Protein AF-A0A923YWR7-F1 (afdb_monomer_lite)

pLDDT: mean 89.95, std 7.5, range [57.53, 98.44]

Foldseek 3Di:
DKWKFFPCLVPDPVNVVVCVVVVWDWDFPDDDPGMTITDTDDDDDVVNCVVRVIGPDPLDDDDDDDPVVLVVLVPDPSNPDDDDDDDWFDLQFPLSDSVQRADLRRHDDDDFDAAFDKDFDWPVCCSQCVCVLCPVVDVWDWDDDPTFIDTNNHTDGMDGHHFGWDFDADPVSVPDPGCRRVNIDTPVNDPDDQFWDQFDWDCPVVDPVRTDGPQQRHGWTPDDPDRIGHCVVVVVVVVVVVVVVVVVVVVVVVVD

Radius of gyration: 28.35 Å; chains: 1; bounding box: 66×39×90 Å

Secondary structure (DSSP, 8-state):
-EEEEEHHHHT-HHHHHHHHHTT--EEEEEEETTEEEEEE-S---HHHHHHTT-EE-TT-------HHHHHHHTT-TT-S------PPP-TTSTT--GGG---SSS----PPP-TT-EEE--TTTHHHHHHIIIIIS-S--EEEETTEEEETTEE-SEEE-SS-EE----SSGGG---HHHH-PEEGGG------EE---EESTTS-GGG-EE-TTTTTEESS-SSS--B-HHHHHHHHHHHHHHHHHHHHHHTT-

Structure (mmCIF, N/CA/C/O backbone):
data_AF-A0A923YWR7-F1
#
_entry.id   AF-A0A923YWR7-F1
#
loop_
_atom_site.group_PDB
_atom_site.id
_atom_site.type_symbol
_atom_site.label_atom_id
_atom_site.label_alt_id
_atom_site.label_comp_id
_atom_site.label_asym_id
_atom_site.label_entity_id
_atom_site.label_seq_id
_atom_site.pdbx_PDB_ins_code
_atom_site.Cartn_x
_atom_site.Cartn_y
_atom_site.Cartn_z
_atom_site.occupancy
_atom_site.B_iso_or_equiv
_atom_site.auth_seq_id
_atom_site.auth_comp_id
_atom_site.auth_asym_id
_atom_site.auth_atom_id
_atom_site.pdbx_PDB_model_num
ATOM 1 N N . MET A 1 1 ? 22.139 4.292 1.181 1.00 65.94 1 MET A N 1
ATOM 2 C CA . MET A 1 1 ? 23.435 4.009 0.521 1.00 65.94 1 MET A CA 1
ATOM 3 C C . MET A 1 1 ? 24.417 3.537 1.581 1.00 65.94 1 MET A C 1
ATOM 5 O O . MET A 1 1 ? 24.270 3.951 2.728 1.00 65.94 1 MET A O 1
ATOM 9 N N . LEU A 1 2 ? 25.340 2.643 1.221 1.00 78.38 2 LEU A N 1
ATOM 10 C CA . LEU A 1 2 ? 26.345 2.102 2.137 1.00 78.38 2 LEU A CA 1
ATOM 11 C C . LEU A 1 2 ? 27.680 2.810 1.921 1.00 78.38 2 LEU A C 1
ATOM 13 O O . LEU A 1 2 ? 28.108 3.009 0.784 1.00 78.38 2 LEU A O 1
ATOM 17 N N . PHE A 1 3 ? 28.328 3.170 3.021 1.00 85.44 3 PHE A N 1
ATOM 18 C CA . PHE A 1 3 ? 29.592 3.893 3.013 1.00 85.44 3 PHE A CA 1
ATOM 19 C C . PHE A 1 3 ? 30.593 3.213 3.928 1.00 85.44 3 PHE A C 1
ATOM 21 O O . PHE A 1 3 ? 30.211 2.547 4.883 1.00 85.44 3 PHE A O 1
ATOM 28 N N . THR A 1 4 ? 31.874 3.384 3.652 1.00 87.62 4 THR A N 1
ATOM 29 C CA . THR A 1 4 ? 32.967 2.959 4.519 1.00 87.62 4 THR A CA 1
ATOM 30 C C . THR A 1 4 ? 33.608 4.167 5.182 1.00 87.62 4 THR A C 1
ATOM 32 O O . THR A 1 4 ? 33.842 5.175 4.515 1.00 87.62 4 THR A O 1
ATOM 35 N N . MET A 1 5 ? 33.949 4.033 6.461 1.00 89.81 5 MET A N 1
ATOM 36 C CA . MET A 1 5 ? 34.801 4.965 7.205 1.00 89.81 5 MET A CA 1
ATOM 37 C C . MET A 1 5 ? 35.832 4.205 8.035 1.00 89.81 5 MET A C 1
ATOM 39 O O . MET A 1 5 ? 35.691 3.002 8.256 1.00 89.81 5 MET A O 1
ATOM 43 N N . GLU A 1 6 ? 36.867 4.892 8.507 1.00 91.38 6 GLU A N 1
ATOM 44 C CA . GLU A 1 6 ? 37.851 4.281 9.401 1.00 91.38 6 GLU A CA 1
ATOM 45 C C . GLU A 1 6 ? 37.221 3.887 10.745 1.00 91.38 6 GLU A C 1
ATOM 47 O O . GLU A 1 6 ? 36.492 4.671 11.357 1.00 91.38 6 GLU A O 1
ATOM 52 N N . SER A 1 7 ? 37.545 2.692 11.245 1.00 90.31 7 SER A N 1
ATOM 53 C CA . SER A 1 7 ? 37.042 2.188 12.529 1.00 90.31 7 SER A CA 1
ATOM 54 C C . SER A 1 7 ? 37.396 3.113 13.689 1.00 90.31 7 SER A C 1
ATOM 56 O O . SER A 1 7 ? 36.545 3.405 14.519 1.00 90.31 7 SER A O 1
ATOM 58 N N . LYS A 1 8 ? 38.607 3.683 13.685 1.00 91.75 8 LYS A N 1
ATOM 59 C CA . LYS A 1 8 ? 39.043 4.670 14.685 1.00 91.75 8 LYS A CA 1
ATOM 60 C C . LYS A 1 8 ? 38.178 5.931 14.709 1.00 91.75 8 LYS A C 1
ATOM 62 O O . LYS A 1 8 ? 38.011 6.511 15.774 1.00 91.75 8 LYS A O 1
ATOM 67 N N . MET A 1 9 ? 37.655 6.360 13.558 1.00 89.44 9 MET A N 1
ATOM 68 C CA . MET A 1 9 ? 36.748 7.508 13.470 1.00 89.44 9 MET A CA 1
ATOM 69 C C . MET A 1 9 ? 35.348 7.142 13.952 1.00 89.44 9 MET A C 1
ATOM 71 O O . MET A 1 9 ? 34.726 7.932 14.655 1.00 89.44 9 MET A O 1
ATOM 75 N N . TYR A 1 10 ? 34.866 5.944 13.610 1.00 89.88 10 TYR A N 1
ATOM 76 C CA . TYR A 1 10 ? 33.566 5.460 14.071 1.00 89.88 10 TYR A CA 1
ATOM 77 C C . TYR A 1 10 ? 33.545 5.255 15.593 1.00 89.88 10 TYR A C 1
ATOM 79 O O . TYR A 1 10 ? 32.615 5.694 16.257 1.00 89.88 10 TYR A O 1
ATOM 87 N N . ASP A 1 11 ? 34.596 4.675 16.170 1.00 90.94 11 ASP A N 1
ATOM 88 C CA . ASP A 1 11 ? 34.679 4.398 17.610 1.00 90.94 11 ASP A CA 1
ATOM 89 C C . ASP A 1 11 ? 35.051 5.654 18.442 1.00 90.94 11 ASP A C 1
ATOM 91 O O . ASP A 1 11 ? 35.118 5.605 19.671 1.00 90.94 11 ASP A O 1
ATOM 95 N N . ASN A 1 12 ? 35.298 6.801 17.795 1.00 92.88 12 ASN A N 1
ATOM 96 C CA . ASN A 1 12 ? 35.688 8.038 18.466 1.00 92.88 12 ASN A CA 1
ATOM 97 C C . ASN A 1 12 ? 34.496 8.691 19.187 1.00 92.88 12 ASN A C 1
ATOM 99 O O . ASN A 1 12 ? 33.498 9.069 18.572 1.00 92.88 12 ASN A O 1
ATOM 103 N N . THR A 1 13 ? 34.626 8.909 20.496 1.00 92.38 13 THR A N 1
ATOM 104 C CA . THR A 1 13 ? 33.564 9.479 21.343 1.00 92.38 13 THR A CA 1
ATOM 105 C C . THR A 1 13 ? 33.166 10.905 20.962 1.00 92.38 13 THR A C 1
ATOM 107 O O . THR A 1 13 ? 31.992 11.258 21.068 1.00 92.38 13 THR A O 1
ATOM 110 N N . VAL A 1 14 ? 34.107 11.723 20.481 1.00 91.94 14 VAL A N 1
ATOM 111 C CA . VAL A 1 14 ? 33.834 13.088 20.003 1.00 91.94 14 VAL A CA 1
ATOM 112 C C . VAL A 1 14 ? 33.009 13.042 18.721 1.00 91.94 14 VAL A C 1
ATOM 114 O O . VAL A 1 14 ? 32.037 13.783 18.592 1.00 91.94 14 VAL A O 1
ATOM 117 N N . VAL A 1 15 ? 33.349 12.132 17.803 1.00 89.44 15 VAL A N 1
ATOM 118 C CA . VAL A 1 15 ? 32.592 11.923 16.560 1.00 89.44 15 VAL A CA 1
ATOM 119 C C . VAL A 1 15 ? 31.184 11.418 16.872 1.00 89.44 15 VAL A C 1
ATOM 121 O O . VAL A 1 15 ? 30.217 11.989 16.380 1.00 89.44 15 VAL A O 1
ATOM 124 N N . GLN A 1 16 ? 31.041 10.418 17.745 1.00 89.81 16 GLN A N 1
ATOM 125 C CA . GLN A 1 16 ? 29.731 9.887 18.147 1.00 89.81 16 GLN A CA 1
ATOM 126 C C . GLN A 1 16 ? 28.841 10.949 18.807 1.00 89.81 16 GLN A C 1
ATOM 128 O O . GLN A 1 16 ? 27.648 11.050 18.503 1.00 89.81 16 GLN A O 1
ATOM 133 N N . LYS A 1 17 ? 29.425 11.803 19.656 1.00 89.19 17 LYS A N 1
ATOM 134 C CA . LYS A 1 17 ? 28.711 12.941 20.242 1.00 89.19 17 LYS A CA 1
ATOM 135 C C . LYS A 1 17 ? 28.262 13.935 19.169 1.00 89.19 17 LYS A C 1
ATOM 137 O O . LYS A 1 17 ? 27.094 14.298 19.135 1.00 89.19 17 LYS A O 1
ATOM 142 N N . PHE A 1 18 ? 29.153 14.309 18.254 1.00 87.31 18 PHE A N 1
ATOM 143 C CA . PHE A 1 18 ? 28.833 15.218 17.155 1.00 87.31 18 PHE A CA 1
ATOM 144 C C . PHE A 1 18 ? 27.713 14.680 16.248 1.00 87.31 18 PHE A C 1
ATOM 146 O O . PHE A 1 18 ? 26.813 15.432 15.874 1.00 87.31 18 PHE A O 1
ATOM 153 N N . LEU A 1 19 ? 27.724 13.384 15.926 1.00 86.62 19 LEU A N 1
ATOM 154 C CA . LEU A 1 19 ? 26.649 12.737 15.167 1.00 86.62 19 LEU A CA 1
ATOM 155 C C . LEU A 1 19 ? 25.309 12.832 15.905 1.00 86.62 19 LEU A C 1
ATOM 157 O O . LEU A 1 19 ? 24.300 13.206 15.306 1.00 86.62 19 LEU A O 1
ATOM 161 N N . THR A 1 20 ? 25.321 12.569 17.213 1.00 85.94 20 THR A N 1
ATOM 162 C CA . THR A 1 20 ? 24.135 12.665 18.075 1.00 85.94 20 THR A CA 1
ATOM 163 C C . THR A 1 20 ? 23.586 14.094 18.116 1.00 85.94 20 THR A C 1
ATOM 165 O O . THR A 1 20 ? 22.395 14.297 17.877 1.00 85.94 20 THR A O 1
ATOM 168 N N . ASP A 1 21 ? 24.452 15.089 18.331 1.00 86.62 21 ASP A N 1
ATOM 169 C CA . ASP A 1 21 ? 24.084 16.511 18.402 1.00 86.62 21 ASP A CA 1
ATOM 170 C C . ASP A 1 21 ? 23.469 17.013 17.081 1.00 86.62 21 ASP A C 1
ATOM 172 O O . ASP A 1 21 ? 22.546 17.829 17.082 1.00 86.62 21 ASP A O 1
ATOM 176 N N . ASN A 1 22 ? 23.921 16.470 15.945 1.00 83.12 22 ASN A N 1
ATOM 177 C CA . ASN A 1 22 ? 23.414 16.807 14.611 1.00 83.12 22 ASN A CA 1
ATOM 178 C C . ASN A 1 22 ? 22.270 15.894 14.132 1.00 83.12 22 ASN A C 1
ATOM 180 O O . ASN A 1 22 ? 21.844 16.004 12.982 1.00 83.12 22 ASN A O 1
ATOM 184 N N . LYS A 1 23 ? 21.744 15.003 14.988 1.00 83.19 23 LYS A N 1
ATOM 185 C CA . LYS A 1 23 ? 20.665 14.046 14.654 1.00 83.19 23 LYS A CA 1
ATOM 186 C C . LYS A 1 23 ? 20.998 13.143 13.458 1.00 83.19 23 LYS A C 1
ATOM 188 O O . LYS A 1 23 ? 20.122 12.748 12.678 1.00 83.19 23 LYS A O 1
ATOM 193 N N . VAL A 1 24 ? 22.275 12.805 13.320 1.00 81.81 24 VAL A N 1
ATOM 194 C CA . VAL A 1 24 ? 22.796 11.912 12.289 1.00 81.81 24 VAL A CA 1
ATOM 195 C C . VAL A 1 24 ? 22.901 10.517 12.879 1.00 81.81 24 VAL A C 1
ATOM 197 O O . VAL A 1 24 ? 23.555 10.314 13.897 1.00 81.81 24 VAL A O 1
ATOM 200 N N . ASN A 1 25 ? 22.279 9.544 12.218 1.00 80.62 25 ASN A N 1
ATOM 201 C CA . ASN A 1 25 ? 22.339 8.152 12.638 1.00 80.62 25 ASN A CA 1
ATOM 202 C C . ASN A 1 25 ? 23.205 7.342 11.661 1.00 80.62 25 ASN A C 1
ATOM 204 O O . ASN A 1 25 ? 22.867 7.218 10.479 1.00 80.62 25 ASN A O 1
ATOM 208 N N . LEU A 1 26 ? 24.323 6.816 12.170 1.00 84.19 26 LEU A N 1
ATOM 209 C CA . LEU A 1 26 ? 25.179 5.853 11.483 1.00 84.19 26 LEU A CA 1
ATOM 210 C C . LEU A 1 26 ? 24.954 4.477 12.092 1.00 84.19 26 LEU A C 1
ATOM 212 O O . LEU A 1 26 ? 25.223 4.260 13.268 1.00 84.19 26 LEU A O 1
ATOM 216 N N . THR A 1 27 ? 24.490 3.531 11.281 1.00 83.62 27 THR A N 1
ATOM 217 C CA . THR A 1 27 ? 24.345 2.139 11.718 1.00 83.62 27 THR A CA 1
ATOM 218 C C . THR A 1 27 ? 25.465 1.293 11.134 1.00 83.62 27 THR A C 1
ATOM 220 O O . THR A 1 27 ? 25.546 1.151 9.914 1.00 83.62 27 THR A O 1
ATOM 223 N N . GLU A 1 28 ? 26.296 0.693 11.987 1.00 86.56 28 GLU A N 1
ATOM 224 C CA . GLU A 1 28 ? 27.290 -0.302 11.573 1.00 86.56 28 GLU A CA 1
ATOM 225 C C . GLU A 1 28 ? 26.609 -1.534 10.943 1.00 86.56 28 GLU A C 1
ATOM 227 O O . GLU A 1 28 ? 25.681 -2.148 11.488 1.00 86.56 28 GLU A O 1
ATOM 232 N N . ILE A 1 29 ? 27.056 -1.869 9.733 1.00 80.06 29 ILE A N 1
ATOM 233 C CA . ILE A 1 29 ? 26.588 -3.008 8.940 1.00 80.06 29 ILE A CA 1
ATOM 234 C C . ILE A 1 29 ? 27.600 -4.146 9.000 1.00 80.06 29 ILE A C 1
ATOM 236 O O . ILE A 1 29 ? 27.208 -5.292 9.206 1.00 80.06 29 ILE A O 1
ATOM 240 N N . SER A 1 30 ? 28.882 -3.828 8.830 1.00 79.19 30 SER A N 1
ATOM 241 C CA . SER A 1 30 ? 29.990 -4.775 8.936 1.00 79.19 30 SER A CA 1
ATOM 242 C C . SER A 1 30 ? 31.286 -4.050 9.288 1.00 79.19 30 SER A C 1
ATOM 244 O O . SER A 1 30 ? 31.422 -2.845 9.066 1.00 79.19 30 SER A O 1
ATOM 246 N N . ARG A 1 31 ? 32.262 -4.801 9.796 1.00 84.44 31 ARG A N 1
ATOM 247 C CA . ARG A 1 31 ? 33.596 -4.306 10.130 1.00 84.44 31 ARG A CA 1
ATOM 248 C C . ARG A 1 31 ? 34.649 -5.222 9.537 1.00 84.44 31 ARG A C 1
ATOM 250 O O . ARG A 1 31 ? 34.554 -6.439 9.656 1.00 84.44 31 ARG A O 1
ATOM 257 N N . SER A 1 32 ? 35.650 -4.623 8.906 1.00 77.12 32 SER A N 1
ATOM 258 C CA . SER A 1 32 ? 36.774 -5.329 8.301 1.00 77.12 32 SER A CA 1
ATOM 259 C C . SER A 1 32 ? 38.064 -4.578 8.612 1.00 77.12 32 SER A C 1
ATOM 261 O O . SER A 1 32 ? 38.407 -3.597 7.950 1.00 77.12 32 SER A O 1
ATOM 263 N N . GLY A 1 33 ? 38.776 -5.030 9.647 1.00 82.31 33 GLY A N 1
ATOM 264 C CA . GLY A 1 33 ? 40.043 -4.439 10.077 1.00 82.31 33 GLY A CA 1
ATOM 265 C C . GLY A 1 33 ? 39.911 -2.958 10.445 1.00 82.31 33 GLY A C 1
ATOM 266 O O . GLY A 1 33 ? 39.260 -2.599 11.426 1.00 82.31 33 GLY A O 1
ATOM 267 N N . THR A 1 34 ? 40.549 -2.094 9.656 1.00 87.81 34 THR A N 1
ATOM 268 C CA . THR A 1 34 ? 40.590 -0.641 9.879 1.00 87.81 34 THR A CA 1
ATOM 269 C C . THR A 1 34 ? 39.372 0.107 9.343 1.00 87.81 34 THR A C 1
ATOM 271 O O . THR A 1 34 ? 39.312 1.320 9.513 1.00 87.81 34 THR A O 1
ATOM 274 N N . PHE A 1 35 ? 38.413 -0.571 8.705 1.00 86.50 35 PHE A N 1
ATOM 275 C CA . PHE A 1 35 ? 37.228 0.063 8.126 1.00 86.50 35 PHE A CA 1
ATOM 276 C C . PHE A 1 35 ? 35.925 -0.533 8.660 1.00 86.50 35 PHE A C 1
ATOM 278 O O . PHE A 1 35 ? 35.814 -1.734 8.917 1.00 86.50 35 PHE A O 1
ATOM 285 N N . VAL A 1 36 ? 34.918 0.329 8.779 1.00 87.94 36 VAL A N 1
ATOM 286 C CA . VAL A 1 36 ? 33.536 -0.006 9.130 1.00 87.94 36 VAL A CA 1
ATOM 287 C C . VAL A 1 36 ? 32.641 0.397 7.968 1.00 87.94 36 VAL A C 1
ATOM 289 O O . VAL A 1 36 ? 32.749 1.513 7.460 1.00 87.94 36 VAL A O 1
ATOM 292 N N . THR A 1 37 ? 31.757 -0.507 7.551 1.00 85.44 37 THR A N 1
ATOM 293 C CA . THR A 1 37 ? 30.676 -0.199 6.614 1.00 85.44 37 THR A CA 1
ATOM 294 C C . THR A 1 37 ? 29.464 0.269 7.403 1.00 85.44 37 THR A C 1
ATOM 296 O O . THR A 1 37 ? 28.968 -0.453 8.268 1.00 85.44 37 THR A O 1
ATOM 299 N N . VAL A 1 38 ? 28.969 1.460 7.089 1.00 84.81 38 VAL A N 1
ATOM 300 C CA . VAL A 1 38 ? 27.841 2.110 7.751 1.00 84.81 38 VAL A CA 1
ATOM 301 C C . VAL A 1 38 ? 26.705 2.379 6.768 1.00 84.81 38 VAL A C 1
ATOM 303 O O . VAL A 1 38 ? 26.923 2.651 5.584 1.00 84.81 38 VAL A O 1
ATOM 306 N N . SER A 1 39 ? 25.475 2.316 7.270 1.00 80.19 39 SER A N 1
ATOM 307 C CA . SER A 1 39 ? 24.285 2.808 6.576 1.00 80.19 39 SER A CA 1
ATOM 308 C C . SER A 1 39 ? 23.873 4.164 7.139 1.00 80.19 39 SER A C 1
ATOM 310 O O . SER A 1 39 ? 23.838 4.347 8.356 1.00 80.19 39 SER A O 1
ATOM 312 N N . LEU A 1 40 ? 23.520 5.082 6.238 1.00 76.50 40 LEU A N 1
ATOM 313 C CA . LEU A 1 40 ? 22.963 6.403 6.541 1.00 76.50 40 LEU A CA 1
ATOM 314 C C . LEU A 1 40 ? 21.435 6.356 6.451 1.00 76.50 40 LEU A C 1
ATOM 316 O O . LEU A 1 40 ? 20.914 5.882 5.440 1.00 76.50 40 LEU A O 1
ATOM 320 N N . SER A 1 41 ? 20.725 6.860 7.467 1.00 61.16 41 SER A N 1
ATOM 321 C CA . SER A 1 41 ? 19.251 6.865 7.480 1.00 61.16 41 SER A CA 1
ATOM 322 C C . SER A 1 41 ? 18.588 8.241 7.308 1.00 61.16 41 SER A C 1
ATOM 324 O O . SER A 1 41 ? 17.377 8.277 7.131 1.00 61.16 41 SER A O 1
ATOM 326 N N . ASN A 1 42 ? 19.328 9.359 7.335 1.00 64.19 42 ASN A N 1
ATOM 327 C CA . ASN A 1 42 ? 18.755 10.720 7.382 1.00 64.19 42 ASN A CA 1
ATOM 328 C C . ASN A 1 42 ? 19.413 11.683 6.368 1.00 64.19 42 ASN A C 1
ATOM 330 O O . ASN A 1 42 ? 20.437 11.350 5.771 1.00 64.19 42 ASN A O 1
ATOM 334 N N . ASN A 1 43 ? 18.842 12.891 6.213 1.00 58.94 43 ASN A N 1
ATOM 335 C CA . ASN A 1 43 ? 19.388 13.985 5.396 1.00 58.94 43 ASN A CA 1
ATOM 336 C C . ASN A 1 43 ? 20.817 14.330 5.824 1.00 58.94 43 ASN A C 1
ATOM 338 O O . ASN A 1 43 ? 21.048 14.930 6.872 1.00 58.94 43 ASN A O 1
ATOM 342 N N . PHE A 1 44 ? 21.763 13.937 4.986 1.00 70.88 44 PHE A N 1
ATOM 343 C CA . PHE A 1 44 ? 23.185 14.027 5.238 1.00 70.88 44 PHE A CA 1
ATOM 344 C C . PHE A 1 44 ? 23.780 15.052 4.270 1.00 70.88 44 PHE A C 1
ATOM 346 O O . PHE A 1 44 ? 23.590 14.940 3.059 1.00 70.88 44 PHE A O 1
ATOM 353 N N . THR A 1 45 ? 24.429 16.093 4.793 1.00 78.12 45 THR A N 1
ATOM 354 C CA . THR A 1 45 ? 25.009 17.154 3.960 1.00 78.12 45 THR A CA 1
ATOM 355 C C . THR A 1 45 ? 26.333 16.698 3.349 1.00 78.12 45 THR A C 1
ATOM 357 O O . THR A 1 45 ? 27.044 15.878 3.929 1.00 78.12 45 THR A O 1
ATOM 360 N N . GLN A 1 46 ? 26.698 17.258 2.192 1.00 77.56 46 GLN A N 1
ATOM 361 C CA . GLN A 1 46 ? 28.000 16.986 1.570 1.00 77.56 46 GLN A CA 1
ATOM 362 C C . GLN A 1 46 ? 29.163 17.361 2.505 1.00 77.56 46 GLN A C 1
ATOM 364 O O . GLN A 1 46 ? 30.130 16.622 2.622 1.00 77.56 46 GLN A O 1
ATOM 369 N N . GLU A 1 47 ? 29.033 18.453 3.261 1.00 81.00 47 GLU A N 1
ATOM 370 C CA . GLU A 1 47 ? 30.043 18.868 4.243 1.00 81.00 47 GLU A CA 1
ATOM 371 C C . GLU A 1 47 ? 30.300 17.790 5.310 1.00 81.00 47 GLU A C 1
ATOM 373 O O . GLU A 1 47 ? 31.441 17.529 5.695 1.00 81.00 47 GLU A O 1
ATOM 378 N N . LEU A 1 48 ? 29.234 17.144 5.786 1.00 78.88 48 LEU A N 1
ATOM 379 C CA . LEU A 1 48 ? 29.328 16.075 6.771 1.00 78.88 48 LEU A CA 1
ATOM 380 C C . LEU A 1 48 ? 29.967 14.813 6.175 1.00 78.88 48 LEU A C 1
ATOM 382 O O . LEU A 1 48 ? 30.701 14.104 6.863 1.00 78.88 48 LEU A O 1
ATOM 386 N N . PHE A 1 49 ? 29.730 14.567 4.887 1.00 82.81 49 PHE A N 1
ATOM 387 C CA . PHE A 1 49 ? 30.357 13.490 4.125 1.00 82.81 49 PHE A CA 1
ATOM 388 C C . PHE A 1 49 ? 31.866 13.623 4.072 1.00 82.81 49 PHE A C 1
ATOM 390 O O . PHE A 1 49 ? 32.585 12.680 4.414 1.00 82.81 49 PHE A O 1
ATOM 397 N N . ASP A 1 50 ? 32.322 14.821 3.732 1.00 82.31 50 ASP A N 1
ATOM 398 C CA . ASP A 1 50 ? 33.737 15.116 3.585 1.00 82.31 50 ASP A CA 1
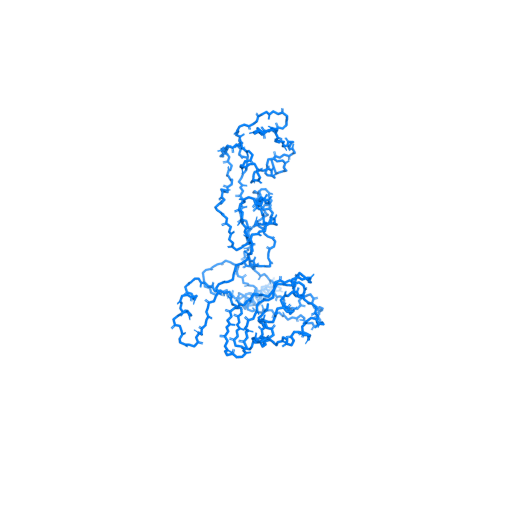ATOM 399 C C . ASP A 1 50 ? 34.435 15.094 4.955 1.00 82.31 50 ASP A C 1
ATOM 401 O O . ASP A 1 50 ? 35.496 14.487 5.105 1.00 82.31 50 ASP A O 1
ATOM 405 N N . LYS A 1 51 ? 33.802 15.658 5.998 1.00 83.69 51 LYS A N 1
ATOM 406 C CA . LYS A 1 51 ? 34.332 15.664 7.377 1.00 83.69 51 LYS A CA 1
ATOM 407 C C . LYS A 1 51 ? 34.495 14.269 7.979 1.00 83.69 51 LYS A C 1
ATOM 409 O O . LYS A 1 51 ? 35.444 14.038 8.725 1.00 83.69 51 LYS A O 1
ATOM 414 N N . LEU A 1 52 ? 33.579 13.348 7.683 1.00 84.31 52 LEU A N 1
ATOM 415 C CA . LEU A 1 52 ? 33.663 11.961 8.151 1.00 84.31 52 LEU A CA 1
ATOM 416 C C . LEU A 1 52 ? 34.526 11.077 7.240 1.00 84.31 52 LEU A C 1
ATOM 418 O O . LEU A 1 52 ? 34.697 9.894 7.542 1.00 84.31 52 LEU A O 1
ATOM 422 N N . ASN A 1 53 ? 35.072 11.641 6.154 1.00 85.56 53 ASN A N 1
ATOM 423 C CA . ASN A 1 53 ? 35.855 10.940 5.139 1.00 85.56 53 ASN A CA 1
ATOM 424 C C . ASN A 1 53 ? 35.146 9.663 4.653 1.00 85.56 53 ASN A C 1
ATOM 426 O O . ASN A 1 53 ? 35.753 8.594 4.525 1.00 85.56 53 ASN A O 1
ATOM 430 N N . LEU A 1 54 ? 33.828 9.763 4.450 1.00 85.94 54 LEU A N 1
ATOM 431 C CA . LEU A 1 54 ? 33.027 8.640 3.988 1.00 85.94 54 LEU A CA 1
ATOM 432 C C . LEU A 1 54 ? 33.371 8.337 2.533 1.00 85.94 54 LEU A C 1
ATOM 434 O O . LEU A 1 54 ? 33.531 9.226 1.702 1.00 85.94 54 LEU A O 1
ATOM 438 N N . LYS A 1 55 ? 33.466 7.052 2.211 1.00 84.25 55 LYS A N 1
ATOM 439 C CA . LYS A 1 55 ? 33.650 6.580 0.836 1.00 84.25 55 LYS A CA 1
ATOM 440 C C . LYS A 1 55 ? 32.530 5.626 0.493 1.00 84.25 55 LYS A C 1
ATOM 442 O O . LYS A 1 55 ? 32.085 4.880 1.359 1.00 84.25 55 LYS A O 1
ATOM 447 N N . SER A 1 56 ? 32.058 5.633 -0.748 1.00 78.69 56 SER A N 1
ATOM 448 C CA . SER A 1 56 ? 31.079 4.638 -1.190 1.00 78.69 56 SER A CA 1
ATOM 449 C C . SER A 1 56 ? 31.646 3.239 -0.981 1.00 78.69 56 SER A C 1
ATOM 451 O O . SER A 1 56 ? 32.767 2.950 -1.401 1.00 78.69 56 SER A O 1
ATOM 453 N N . ALA A 1 57 ? 30.883 2.375 -0.319 1.00 75.56 57 ALA A N 1
ATOM 454 C CA . ALA A 1 57 ? 31.307 1.002 -0.123 1.00 75.56 57 ALA A CA 1
ATOM 455 C C . ALA A 1 57 ? 31.267 0.269 -1.474 1.00 75.56 57 ALA A C 1
ATOM 457 O O . ALA A 1 57 ? 30.206 0.105 -2.067 1.00 75.56 57 ALA A O 1
ATOM 458 N N . THR A 1 58 ? 32.426 -0.154 -1.981 1.00 73.50 58 THR A N 1
ATOM 459 C CA . THR A 1 58 ? 32.536 -0.839 -3.284 1.00 73.50 58 THR A CA 1
ATOM 460 C C . THR A 1 58 ? 32.181 -2.322 -3.211 1.00 73.50 58 THR A C 1
ATOM 462 O O . THR A 1 58 ? 31.862 -2.930 -4.226 1.00 73.50 58 THR A O 1
ATOM 465 N N . ASN A 1 59 ? 32.216 -2.902 -2.008 1.00 76.31 59 ASN A N 1
ATOM 466 C CA . ASN A 1 59 ? 32.038 -4.338 -1.772 1.00 76.31 59 ASN A CA 1
ATOM 467 C C . ASN A 1 59 ? 30.707 -4.648 -1.066 1.00 76.31 59 ASN A C 1
ATOM 469 O O . ASN A 1 59 ? 30.561 -5.698 -0.443 1.00 76.31 59 ASN A O 1
ATOM 473 N N . SER A 1 60 ? 29.746 -3.724 -1.105 1.00 74.81 60 SER A N 1
ATOM 474 C CA . SER A 1 60 ? 28.417 -3.930 -0.539 1.00 74.81 60 SER A CA 1
ATOM 475 C C . SER A 1 60 ? 27.346 -3.319 -1.435 1.00 74.81 60 SER A C 1
ATOM 477 O O . SER A 1 60 ? 27.528 -2.260 -2.031 1.00 74.81 60 SER A O 1
ATOM 479 N N . ILE A 1 61 ? 26.222 -4.022 -1.558 1.00 78.25 61 ILE A N 1
ATOM 480 C CA . ILE A 1 61 ? 25.103 -3.627 -2.412 1.00 78.25 61 ILE A CA 1
ATOM 481 C C . ILE A 1 61 ? 23.787 -3.839 -1.671 1.00 78.25 61 ILE A C 1
ATOM 483 O O . ILE A 1 61 ? 23.624 -4.810 -0.934 1.00 78.25 61 ILE A O 1
ATOM 487 N N . ASN A 1 62 ? 22.834 -2.939 -1.902 1.00 78.25 62 ASN A N 1
ATOM 488 C CA . ASN A 1 62 ? 21.452 -3.139 -1.489 1.00 78.25 62 ASN A CA 1
ATOM 489 C C . ASN A 1 62 ? 20.697 -3.790 -2.645 1.00 78.25 62 ASN A C 1
ATOM 491 O O . ASN A 1 62 ? 20.659 -3.245 -3.747 1.00 78.25 62 ASN A O 1
ATOM 495 N N . VAL A 1 63 ? 20.093 -4.946 -2.390 1.00 83.62 63 VAL A N 1
ATOM 496 C CA . VAL A 1 63 ? 19.355 -5.712 -3.396 1.00 83.62 63 VAL A CA 1
ATOM 497 C C . VAL A 1 63 ? 17.992 -6.121 -2.859 1.00 83.62 63 VAL A C 1
ATOM 499 O O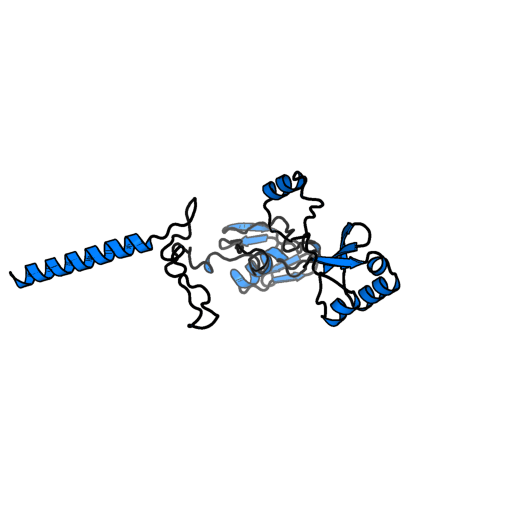 . VAL A 1 63 ? 17.862 -6.553 -1.716 1.00 83.62 63 VAL A O 1
ATOM 502 N N . ASN A 1 64 ? 16.970 -6.010 -3.707 1.00 84.75 64 ASN A N 1
ATOM 503 C CA . ASN A 1 64 ? 15.648 -6.557 -3.422 1.00 84.75 64 ASN A CA 1
ATOM 504 C C . ASN A 1 64 ? 15.649 -8.041 -3.796 1.00 84.75 64 ASN A C 1
ATOM 506 O O . ASN A 1 64 ? 15.887 -8.391 -4.954 1.00 84.75 64 ASN A O 1
ATOM 510 N N . LEU A 1 65 ? 15.397 -8.915 -2.824 1.00 86.31 65 LEU A N 1
ATOM 511 C CA . LEU A 1 65 ? 15.478 -10.363 -3.003 1.00 86.31 65 LEU A CA 1
ATOM 512 C C . LEU A 1 65 ? 14.215 -11.054 -2.507 1.00 86.31 65 LEU A C 1
ATOM 514 O O . LEU A 1 65 ? 13.605 -10.643 -1.522 1.00 86.31 65 LEU A O 1
ATOM 518 N N . THR A 1 66 ? 13.869 -12.162 -3.159 1.00 88.75 66 THR A N 1
ATOM 519 C CA . THR A 1 66 ? 12.924 -13.121 -2.585 1.00 88.75 66 THR A CA 1
ATOM 520 C C . THR A 1 66 ? 13.587 -13.858 -1.424 1.00 88.75 66 THR A C 1
ATOM 522 O O . THR A 1 66 ? 14.811 -14.007 -1.391 1.00 88.75 66 THR A O 1
ATOM 525 N N . LEU A 1 67 ? 12.783 -14.388 -0.499 1.00 88.44 67 LEU A N 1
ATOM 526 C CA . LEU A 1 67 ? 13.297 -15.180 0.623 1.00 88.44 67 LEU A CA 1
ATOM 527 C C . LEU A 1 67 ? 14.121 -16.388 0.145 1.00 88.44 67 LEU A C 1
ATOM 529 O O . LEU A 1 67 ? 15.148 -16.720 0.730 1.00 88.44 67 LEU A O 1
ATOM 533 N N . GLN A 1 68 ? 13.715 -17.005 -0.965 1.00 91.94 68 GLN A N 1
ATOM 534 C CA . GLN A 1 68 ? 14.458 -18.102 -1.579 1.00 91.94 68 GLN A CA 1
ATOM 535 C C . GLN A 1 68 ? 15.853 -17.661 -2.046 1.00 91.94 68 GLN A C 1
ATOM 537 O O . GLN A 1 68 ? 16.837 -18.304 -1.687 1.00 91.94 68 GLN A O 1
ATOM 542 N N . LYS A 1 69 ? 15.960 -16.554 -2.797 1.00 92.25 69 LYS A N 1
ATOM 543 C CA . LYS A 1 69 ? 17.260 -16.029 -3.249 1.00 92.25 69 LYS A CA 1
ATOM 544 C C . LYS A 1 69 ? 18.126 -15.560 -2.083 1.00 92.25 69 LYS A C 1
ATOM 546 O O . LYS A 1 69 ? 19.330 -15.779 -2.097 1.00 92.25 69 LYS A O 1
ATOM 551 N N . TYR A 1 70 ? 17.518 -14.960 -1.059 1.00 90.88 70 TYR A N 1
ATOM 552 C CA . TYR A 1 70 ? 18.208 -14.605 0.180 1.00 90.88 70 TYR A CA 1
ATOM 553 C C . TYR A 1 70 ? 18.861 -15.837 0.826 1.00 90.88 70 TYR A C 1
ATOM 555 O O . TYR A 1 70 ? 20.047 -15.816 1.144 1.00 90.88 70 TYR A O 1
ATOM 563 N N . ASN A 1 71 ? 18.114 -16.937 0.953 1.00 92.00 71 ASN A N 1
ATOM 564 C CA . ASN A 1 71 ? 18.629 -18.179 1.531 1.00 92.00 71 ASN A CA 1
ATOM 565 C C . ASN A 1 71 ? 19.731 -18.820 0.675 1.00 92.00 71 ASN A C 1
ATOM 567 O O . ASN A 1 71 ? 20.668 -19.382 1.234 1.00 92.00 71 ASN A O 1
ATOM 571 N N . GLN A 1 72 ? 19.647 -18.706 -0.654 1.00 92.62 72 GLN A N 1
ATOM 572 C CA . GLN A 1 72 ? 20.707 -19.153 -1.565 1.00 92.62 72 GLN A CA 1
ATOM 573 C C . GLN A 1 72 ? 21.992 -18.338 -1.379 1.00 92.62 72 GLN A C 1
ATOM 575 O O . GLN A 1 72 ? 23.055 -18.916 -1.184 1.00 92.62 72 GLN A O 1
ATOM 580 N N . LEU A 1 73 ? 21.899 -17.004 -1.360 1.00 91.25 73 LEU A N 1
ATOM 581 C CA . LEU A 1 73 ? 23.063 -16.130 -1.165 1.00 91.25 73 LEU A CA 1
ATOM 582 C C . LEU A 1 73 ? 23.720 -16.313 0.200 1.00 91.25 73 LEU A C 1
ATOM 584 O O . LEU A 1 73 ? 24.928 -16.166 0.322 1.00 91.25 73 LEU A O 1
ATOM 588 N N . LYS A 1 74 ? 22.945 -16.666 1.227 1.00 88.69 74 LYS A N 1
ATOM 589 C CA . LYS A 1 74 ? 23.485 -16.966 2.557 1.00 88.69 74 LYS A CA 1
ATOM 590 C C . LYS A 1 74 ? 24.463 -18.152 2.552 1.00 88.69 74 LYS A C 1
ATOM 592 O O . LYS A 1 74 ? 25.265 -18.267 3.471 1.00 88.69 74 LYS A O 1
ATOM 597 N N . GLN A 1 75 ? 24.371 -19.035 1.558 1.00 90.94 75 GLN A N 1
ATOM 598 C CA . GLN A 1 75 ? 25.240 -20.204 1.393 1.00 90.94 75 GLN A CA 1
ATOM 599 C C . GLN A 1 75 ? 26.383 -19.960 0.396 1.00 90.94 75 GLN A C 1
ATOM 601 O O . GLN A 1 75 ? 27.243 -20.825 0.243 1.00 90.94 75 GLN A O 1
ATOM 606 N N . ASP A 1 76 ? 26.395 -18.818 -0.294 1.00 91.00 76 ASP A N 1
ATOM 607 C CA . ASP A 1 76 ? 27.416 -18.504 -1.289 1.00 91.00 76 ASP A CA 1
ATOM 608 C C . ASP A 1 76 ? 28.734 -18.124 -0.584 1.00 91.00 76 ASP A C 1
ATOM 610 O O . ASP A 1 76 ? 28.751 -17.164 0.192 1.00 91.00 76 ASP A O 1
ATOM 614 N N . PRO A 1 77 ? 29.851 -18.830 -0.845 1.00 88.50 77 PRO A N 1
ATOM 615 C CA . PRO A 1 77 ? 31.135 -18.541 -0.207 1.00 88.50 77 PRO A CA 1
ATOM 616 C C . PRO A 1 77 ? 31.701 -17.156 -0.560 1.00 88.50 77 PRO A C 1
ATOM 618 O O . PRO A 1 77 ? 32.581 -16.665 0.144 1.00 88.50 77 PRO A O 1
ATOM 621 N N . ASN A 1 78 ? 31.202 -16.505 -1.617 1.00 87.94 78 ASN A N 1
ATOM 622 C CA . ASN A 1 78 ? 31.597 -15.146 -1.992 1.00 87.94 78 ASN A CA 1
ATOM 623 C C . ASN A 1 78 ? 30.827 -14.061 -1.220 1.00 87.94 78 ASN A C 1
ATOM 625 O O . ASN A 1 78 ? 31.155 -12.877 -1.324 1.00 87.94 78 ASN A O 1
ATOM 629 N N . VAL A 1 79 ? 29.801 -14.431 -0.446 1.00 86.25 79 VAL A N 1
ATOM 630 C CA . VAL A 1 79 ? 29.003 -13.498 0.355 1.00 86.25 79 VAL A CA 1
ATOM 631 C C . VAL A 1 79 ? 29.510 -13.503 1.793 1.00 86.25 79 VAL A C 1
ATOM 633 O O . VAL A 1 79 ? 29.174 -14.364 2.598 1.00 86.25 79 VAL A O 1
ATOM 636 N N . LEU A 1 80 ? 30.296 -12.484 2.141 1.00 82.56 80 LEU A N 1
ATOM 637 C CA . LEU A 1 80 ? 30.854 -12.344 3.490 1.00 82.56 80 LEU A CA 1
ATOM 638 C C . LEU A 1 80 ? 29.778 -12.072 4.555 1.00 82.56 80 LEU A C 1
ATOM 640 O O . LEU A 1 80 ? 29.866 -12.542 5.686 1.00 82.56 80 LEU A O 1
ATOM 644 N N . THR A 1 81 ? 28.781 -11.242 4.240 1.00 82.31 81 THR A N 1
ATOM 645 C CA . THR A 1 81 ? 27.731 -10.842 5.187 1.00 82.31 81 THR A CA 1
ATOM 646 C C . THR A 1 81 ? 26.448 -10.515 4.442 1.00 82.31 81 THR A C 1
ATOM 648 O O . THR A 1 81 ? 26.467 -9.806 3.438 1.00 82.31 81 THR A O 1
ATOM 651 N N . LEU A 1 82 ? 25.322 -10.992 4.971 1.00 84.56 82 LEU A N 1
ATOM 652 C CA . LEU A 1 82 ? 23.997 -10.747 4.418 1.00 84.56 82 LEU A CA 1
ATOM 653 C C . LEU A 1 82 ? 23.045 -10.289 5.528 1.00 84.56 82 LEU A C 1
ATOM 655 O O . LEU A 1 82 ? 22.629 -11.080 6.376 1.00 84.56 82 LEU A O 1
ATOM 659 N N . LYS A 1 83 ? 22.688 -9.002 5.521 1.00 83.31 83 LYS A N 1
ATOM 660 C CA . LYS A 1 83 ? 21.809 -8.381 6.520 1.00 83.31 83 LYS A CA 1
ATOM 661 C C . LYS A 1 83 ? 20.518 -7.925 5.853 1.00 83.31 83 LYS A C 1
ATOM 663 O O . LYS A 1 83 ? 20.558 -7.191 4.870 1.00 83.31 83 LYS A O 1
ATOM 668 N N . GLN A 1 84 ? 19.378 -8.360 6.386 1.00 85.94 84 GLN A N 1
ATOM 669 C CA . GLN A 1 84 ? 18.091 -7.809 5.972 1.00 85.94 84 GLN A CA 1
ATOM 670 C C . GLN A 1 84 ? 17.921 -6.429 6.598 1.00 85.94 84 GLN A C 1
ATOM 672 O O . GLN A 1 84 ? 18.217 -6.232 7.779 1.00 85.94 84 GLN A O 1
ATOM 677 N N . TYR A 1 85 ? 17.455 -5.486 5.793 1.00 80.81 85 TYR A N 1
ATOM 678 C CA . TYR A 1 85 ? 17.121 -4.149 6.242 1.00 80.81 85 TYR A CA 1
ATOM 679 C C . TYR A 1 85 ? 15.607 -3.985 6.188 1.00 80.81 85 TYR A C 1
ATOM 681 O O . TYR A 1 85 ? 14.996 -4.295 5.169 1.00 80.81 85 TYR A O 1
ATOM 689 N N . TYR A 1 86 ? 15.036 -3.505 7.289 1.00 85.12 86 TYR A N 1
ATOM 690 C CA . TYR A 1 86 ? 13.620 -3.190 7.406 1.00 85.12 86 TYR A CA 1
ATOM 691 C C . TYR A 1 86 ? 13.479 -1.758 7.902 1.00 85.12 86 TYR A C 1
ATOM 693 O O . TYR A 1 86 ? 14.215 -1.322 8.793 1.00 85.12 86 TYR A O 1
ATOM 701 N N . ASN A 1 87 ? 12.506 -1.045 7.355 1.00 86.06 87 ASN A N 1
ATOM 702 C CA . ASN A 1 87 ? 12.107 0.261 7.838 1.00 86.06 87 ASN A CA 1
ATOM 703 C C . ASN A 1 87 ? 11.586 0.159 9.275 1.00 86.06 87 ASN A C 1
ATOM 705 O O . ASN A 1 87 ? 10.819 -0.750 9.620 1.00 86.06 87 ASN A O 1
ATOM 709 N N . ALA A 1 88 ? 11.991 1.125 10.099 1.00 88.69 88 ALA A N 1
ATOM 710 C CA . ALA A 1 88 ? 11.498 1.265 11.460 1.00 88.69 88 ALA A CA 1
ATOM 711 C C . ALA A 1 88 ? 9.981 1.540 11.470 1.00 88.69 88 ALA A C 1
ATOM 713 O O . ALA A 1 88 ? 9.443 2.053 10.481 1.00 88.69 88 ALA A O 1
ATOM 714 N N . PRO A 1 89 ? 9.284 1.221 12.575 1.00 91.31 89 PRO A N 1
ATOM 715 C CA . PRO A 1 89 ? 7.886 1.584 12.737 1.00 91.31 89 PRO A CA 1
ATOM 716 C C . PRO A 1 89 ? 7.636 3.067 12.458 1.00 91.31 89 PRO A C 1
ATOM 718 O O . PRO A 1 89 ? 8.405 3.927 12.888 1.00 91.31 89 PRO A O 1
ATOM 721 N N . SER A 1 90 ? 6.554 3.364 11.744 1.00 88.56 90 SER A N 1
ATOM 722 C CA . SER A 1 90 ? 6.196 4.719 11.335 1.00 88.56 90 SER A CA 1
ATOM 723 C C . SER A 1 90 ? 4.701 4.956 11.507 1.00 88.56 90 SER A C 1
ATOM 725 O O . SER A 1 90 ? 3.884 4.069 11.281 1.00 88.56 90 SER A O 1
ATOM 727 N N . ASN A 1 91 ? 4.328 6.185 11.866 1.00 89.75 91 ASN A N 1
ATOM 728 C CA . ASN A 1 91 ? 2.926 6.599 11.931 1.00 89.75 91 ASN A CA 1
ATOM 729 C C . ASN A 1 91 ? 2.357 7.038 10.569 1.00 89.75 91 ASN A C 1
ATOM 731 O O . ASN A 1 91 ? 1.230 7.524 10.489 1.00 89.75 91 ASN A O 1
ATOM 735 N N . GLU A 1 92 ? 3.149 6.930 9.505 1.00 90.38 92 GLU A N 1
ATOM 736 C CA . GLU A 1 92 ? 2.731 7.298 8.151 1.00 90.38 92 GLU A CA 1
ATOM 737 C C . GLU A 1 92 ? 1.916 6.197 7.475 1.00 90.38 92 GLU A C 1
ATOM 739 O O . GLU A 1 92 ? 1.097 6.487 6.601 1.00 90.38 92 GLU A O 1
ATOM 744 N N . VAL A 1 93 ? 2.113 4.947 7.898 1.00 94.56 93 VAL A N 1
ATOM 745 C CA . VAL A 1 93 ? 1.373 3.812 7.359 1.00 94.56 93 VAL A CA 1
ATOM 746 C C . VAL A 1 93 ? -0.033 3.770 7.950 1.00 94.56 93 VAL A C 1
ATOM 748 O O . VAL A 1 93 ? -0.253 4.073 9.124 1.00 94.56 93 VAL A O 1
ATOM 751 N N . PHE A 1 94 ? -1.007 3.381 7.133 1.00 96.06 94 PHE A N 1
ATOM 752 C CA . PHE A 1 94 ? -2.367 3.069 7.556 1.00 96.06 94 PHE A CA 1
ATOM 753 C C . PHE A 1 94 ? -2.329 2.072 8.733 1.00 96.06 94 PHE A C 1
ATOM 755 O O . PHE A 1 94 ? -1.430 1.236 8.774 1.00 96.06 94 PHE A O 1
ATOM 762 N N . PRO A 1 95 ? -3.247 2.119 9.712 1.00 94.75 95 PRO A N 1
ATOM 763 C CA . PRO A 1 95 ? -4.289 3.119 9.948 1.00 94.75 95 PRO A CA 1
ATOM 764 C C . PRO A 1 95 ? -3.799 4.378 10.696 1.00 94.75 95 PRO A C 1
ATOM 766 O O . PRO A 1 95 ? -4.607 5.070 11.310 1.00 94.75 95 PRO A O 1
ATOM 769 N N . LYS A 1 96 ? -2.493 4.685 10.672 1.00 91.12 96 LYS A N 1
ATOM 770 C CA . LYS A 1 96 ? -1.851 5.795 11.404 1.00 91.12 96 LYS A CA 1
ATOM 771 C C . LYS A 1 96 ? -2.036 5.684 12.918 1.00 91.12 96 LYS A C 1
ATOM 773 O O . LYS A 1 96 ? -2.529 6.594 13.586 1.00 91.12 96 LYS A O 1
ATOM 778 N N . ASN A 1 97 ? -1.671 4.516 13.444 1.00 89.06 97 ASN A N 1
ATOM 779 C CA . ASN A 1 97 ? -1.731 4.204 14.865 1.00 89.06 97 ASN A CA 1
ATOM 780 C C . ASN A 1 97 ? -0.357 3.750 15.372 1.00 89.06 97 ASN A C 1
ATOM 782 O O . ASN A 1 97 ? 0.078 2.631 15.095 1.00 89.06 97 ASN A O 1
ATOM 786 N N . GLN A 1 98 ? 0.290 4.604 16.168 1.00 83.00 98 GLN A N 1
ATOM 787 C CA . GLN A 1 98 ? 1.625 4.359 16.724 1.00 83.00 98 GLN A CA 1
ATOM 788 C C . GLN A 1 98 ? 1.701 3.098 17.595 1.00 83.00 98 GLN A C 1
ATOM 790 O O . GLN A 1 98 ? 2.739 2.448 17.635 1.00 83.00 98 GLN A O 1
ATOM 795 N N . ASN A 1 99 ? 0.599 2.692 18.233 1.00 89.19 99 ASN A N 1
ATOM 796 C CA . ASN A 1 99 ? 0.583 1.526 19.121 1.00 89.19 99 ASN A CA 1
ATOM 797 C C . ASN A 1 99 ? 0.727 0.189 18.376 1.00 89.19 99 ASN A C 1
ATOM 799 O O . ASN A 1 99 ? 0.913 -0.846 19.012 1.00 89.19 99 ASN A O 1
ATOM 803 N N . LEU A 1 100 ? 0.601 0.190 17.046 1.00 90.56 100 LEU A N 1
ATOM 804 C CA . LEU A 1 100 ? 0.732 -1.018 16.235 1.00 90.56 100 LEU A CA 1
ATOM 805 C C . LEU A 1 100 ? 2.193 -1.379 15.946 1.00 90.56 100 LEU A C 1
ATOM 807 O O . LEU A 1 100 ? 2.467 -2.531 15.623 1.00 90.56 100 LEU A O 1
ATOM 811 N N . ASN A 1 101 ? 3.129 -0.428 16.076 1.00 92.31 101 ASN A N 1
ATOM 812 C CA . ASN A 1 101 ? 4.538 -0.604 15.707 1.00 92.31 101 ASN A CA 1
ATOM 813 C C . ASN A 1 101 ? 4.736 -1.139 14.269 1.00 92.31 101 ASN A C 1
ATOM 815 O O . ASN A 1 101 ? 5.630 -1.945 14.016 1.00 92.31 101 ASN A O 1
ATOM 819 N N . TRP A 1 102 ? 3.896 -0.704 13.324 1.00 94.31 102 TRP A N 1
ATOM 820 C CA . TRP A 1 102 ? 3.971 -1.119 11.917 1.00 94.31 102 TRP A CA 1
ATOM 821 C C . TRP A 1 102 ? 4.868 -0.198 11.090 1.00 94.31 102 TRP A C 1
ATOM 823 O O . TRP A 1 102 ? 4.984 0.994 11.372 1.00 94.31 102 TRP A O 1
ATOM 833 N N . SER A 1 103 ? 5.476 -0.752 10.045 1.00 93.12 103 SER A N 1
ATOM 834 C CA . SER A 1 103 ? 6.236 -0.035 9.019 1.00 93.12 103 SER A CA 1
ATOM 835 C C . SER A 1 103 ? 5.786 -0.450 7.617 1.00 93.12 103 SER A C 1
ATOM 837 O O . SER A 1 103 ? 4.934 -1.323 7.454 1.00 93.12 103 SER A O 1
ATOM 839 N N . ILE A 1 104 ? 6.352 0.177 6.583 1.00 91.44 104 ILE A N 1
ATOM 840 C CA . ILE A 1 104 ? 6.075 -0.184 5.183 1.00 91.44 104 ILE A CA 1
ATOM 841 C C . ILE A 1 104 ? 6.518 -1.625 4.844 1.00 91.44 104 ILE A C 1
ATOM 843 O O . ILE A 1 104 ? 5.937 -2.242 3.946 1.00 91.44 104 ILE A O 1
ATOM 847 N N . ASP A 1 105 ? 7.501 -2.157 5.582 1.00 90.94 105 ASP A N 1
ATOM 848 C CA . ASP A 1 105 ? 8.061 -3.498 5.372 1.00 90.94 105 ASP A CA 1
ATOM 849 C C . ASP A 1 105 ? 7.494 -4.538 6.333 1.00 90.94 105 ASP A C 1
ATOM 851 O O . ASP A 1 105 ? 7.366 -5.707 5.971 1.00 90.94 105 ASP A O 1
ATOM 855 N N . ASN A 1 106 ? 7.169 -4.125 7.560 1.00 91.00 106 ASN A N 1
ATOM 856 C CA . ASN A 1 106 ? 6.602 -4.998 8.574 1.00 91.00 106 ASN A CA 1
ATOM 857 C C . ASN A 1 106 ? 5.225 -4.485 8.981 1.00 91.00 106 ASN A C 1
ATOM 859 O O . ASN A 1 106 ? 5.086 -3.556 9.779 1.00 91.00 106 ASN A O 1
ATOM 863 N N . TYR A 1 107 ? 4.210 -5.106 8.399 1.00 91.31 107 TYR A N 1
ATOM 864 C CA . TYR A 1 107 ? 2.832 -4.668 8.477 1.00 91.31 107 TYR A CA 1
ATOM 865 C C . TYR A 1 107 ? 1.965 -5.817 8.986 1.00 91.31 107 TYR A C 1
ATOM 867 O O . TYR A 1 107 ? 2.176 -6.975 8.620 1.00 91.31 107 TYR A O 1
ATOM 875 N N . GLY A 1 108 ? 1.026 -5.517 9.878 1.00 88.81 108 GLY A N 1
ATOM 876 C CA . GLY A 1 108 ? 0.251 -6.557 10.541 1.00 88.81 108 GLY A CA 1
ATOM 877 C C . GLY A 1 108 ? -0.874 -7.130 9.682 1.00 88.81 108 GLY A C 1
ATOM 878 O O . GLY A 1 108 ? -1.161 -6.640 8.586 1.00 88.81 108 GLY A O 1
ATOM 879 N N . PRO A 1 109 ? -1.540 -8.182 10.188 1.00 91.56 109 PRO A N 1
ATOM 880 C CA . PRO A 1 109 ? -2.723 -8.709 9.541 1.00 91.56 109 PRO A CA 1
ATOM 881 C C . PRO A 1 109 ? -3.807 -7.635 9.527 1.00 91.56 109 PRO A C 1
ATOM 883 O O . PRO A 1 109 ? -4.072 -6.969 10.531 1.00 91.56 109 PRO A O 1
ATOM 886 N N . ILE A 1 110 ? -4.459 -7.504 8.383 1.00 92.50 110 ILE A N 1
ATOM 887 C CA . ILE A 1 110 ? -5.609 -6.632 8.211 1.00 92.50 110 ILE A CA 1
ATOM 888 C C . ILE A 1 110 ? -6.779 -7.456 7.716 1.00 92.50 110 ILE A C 1
ATOM 890 O O . ILE A 1 110 ? -6.648 -8.309 6.839 1.00 92.50 110 ILE A O 1
ATOM 894 N N . TYR A 1 111 ? -7.941 -7.184 8.290 1.00 95.62 111 TYR A N 1
ATOM 895 C CA . TYR A 1 111 ? -9.184 -7.640 7.707 1.00 95.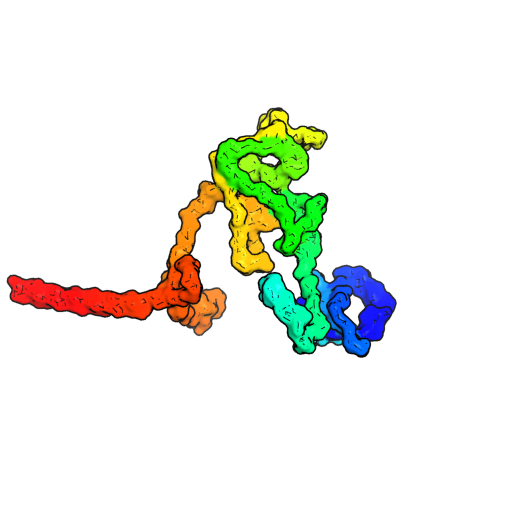62 111 TYR A CA 1
ATOM 896 C C . TYR A 1 111 ? -9.538 -6.705 6.549 1.00 95.62 111 TYR A C 1
ATOM 898 O O . TYR A 1 111 ? -9.495 -5.483 6.714 1.00 95.62 111 TYR A O 1
ATOM 906 N N . ILE A 1 112 ? -9.853 -7.272 5.386 1.00 97.25 112 ILE A N 1
ATOM 907 C CA . ILE A 1 112 ? -10.351 -6.518 4.234 1.00 97.25 112 ILE A CA 1
ATOM 908 C C . ILE A 1 112 ? -11.882 -6.587 4.275 1.00 97.25 112 ILE A C 1
ATOM 910 O O . ILE A 1 112 ? -12.431 -7.689 4.211 1.00 97.25 112 ILE A O 1
ATOM 914 N N . PRO A 1 113 ? -12.574 -5.445 4.426 1.00 96.69 113 PRO A N 1
ATOM 915 C CA . PRO A 1 113 ? -14.029 -5.406 4.465 1.00 96.69 113 PRO A CA 1
ATOM 916 C C . PRO A 1 113 ? -14.693 -5.962 3.205 1.00 96.69 113 PRO A C 1
ATOM 918 O O . PRO A 1 113 ? -14.188 -5.810 2.096 1.00 96.69 113 PRO A O 1
ATOM 921 N N . LYS A 1 114 ? -15.857 -6.580 3.403 1.00 98.00 114 LYS A N 1
ATOM 922 C CA . LYS A 1 114 ? -16.706 -7.147 2.355 1.00 98.00 114 LYS A CA 1
ATOM 923 C C . LYS A 1 114 ? -18.149 -6.716 2.601 1.00 98.00 114 LYS A C 1
ATOM 925 O O . LYS A 1 114 ? -18.571 -6.674 3.763 1.00 98.00 114 LYS A O 1
ATOM 930 N N . ALA A 1 115 ? -18.897 -6.454 1.536 1.00 98.38 115 ALA A N 1
ATOM 931 C CA . ALA A 1 115 ? -20.303 -6.086 1.584 1.00 98.38 115 ALA A CA 1
ATOM 932 C C . ALA A 1 115 ? -21.120 -7.073 2.436 1.00 98.38 115 ALA A C 1
ATOM 934 O O . ALA A 1 115 ? -20.963 -8.295 2.356 1.00 98.38 115 ALA A O 1
ATOM 935 N N . GLY A 1 116 ? -21.995 -6.528 3.280 1.00 98.25 116 GLY A N 1
ATOM 936 C CA . GLY A 1 116 ? -22.882 -7.281 4.164 1.00 98.25 116 GLY A CA 1
ATOM 937 C C . GLY A 1 116 ? -22.215 -7.881 5.405 1.00 98.25 116 GLY A C 1
ATOM 938 O O . GLY A 1 116 ? -22.925 -8.367 6.283 1.00 98.25 116 GLY A O 1
ATOM 939 N N . VAL A 1 117 ? -20.884 -7.835 5.532 1.00 98.12 117 VAL A N 1
ATOM 940 C CA . VAL A 1 117 ? -20.205 -8.333 6.734 1.00 98.12 117 VAL A CA 1
ATOM 941 C C . VAL A 1 117 ? -20.259 -7.293 7.847 1.00 98.12 117 VAL A C 1
ATOM 943 O O . VAL A 1 117 ? -20.013 -6.107 7.629 1.00 98.12 117 VAL A O 1
ATOM 946 N N . THR A 1 118 ? -20.548 -7.757 9.062 1.00 98.12 118 THR A N 1
ATOM 947 C CA . THR A 1 118 ? -20.574 -6.933 10.270 1.00 98.12 118 THR A CA 1
ATOM 948 C C . THR A 1 118 ? -19.300 -7.114 11.088 1.00 98.12 118 THR A C 1
ATOM 950 O O . THR A 1 118 ? -18.876 -8.238 11.353 1.00 98.12 118 THR A O 1
ATOM 953 N N . VAL A 1 119 ? -18.719 -6.009 11.552 1.00 97.50 119 VAL A N 1
ATOM 954 C CA . VAL A 1 119 ? -17.575 -5.995 12.475 1.00 97.50 119 VAL A CA 1
ATOM 955 C C . VAL A 1 119 ? -17.917 -5.253 13.759 1.00 97.50 119 VAL A C 1
ATOM 957 O O . VAL A 1 119 ? -18.763 -4.359 13.765 1.00 97.50 119 VAL A O 1
ATOM 960 N N . ALA A 1 120 ? -17.234 -5.593 14.851 1.00 97.56 120 ALA A N 1
ATOM 961 C CA . ALA A 1 120 ? -17.337 -4.851 16.102 1.00 97.56 120 ALA A CA 1
ATOM 962 C C . ALA A 1 120 ? -16.604 -3.500 16.012 1.00 97.56 120 ALA A C 1
ATOM 964 O O . ALA A 1 120 ? -15.439 -3.427 15.599 1.00 97.56 120 ALA A O 1
ATOM 965 N N . LEU A 1 121 ? -17.268 -2.433 16.454 1.00 97.00 121 LEU A N 1
ATOM 966 C CA . LEU A 1 121 ? -16.689 -1.102 16.590 1.00 97.00 121 LEU A CA 1
ATOM 967 C C . LEU A 1 121 ? -16.209 -0.871 18.018 1.00 97.00 121 LEU A C 1
ATOM 969 O O . LEU A 1 121 ? -16.975 -0.847 18.976 1.00 97.00 121 LEU A O 1
ATOM 973 N N . THR A 1 122 ? -14.905 -0.671 18.138 1.00 95.31 122 THR A N 1
ATOM 974 C CA . THR A 1 122 ? -14.203 -0.352 19.380 1.00 95.31 122 THR A CA 1
ATOM 975 C C . THR A 1 122 ? -13.181 0.740 19.080 1.00 95.31 122 THR A C 1
ATOM 977 O O . THR A 1 122 ? -12.778 0.879 17.922 1.00 95.31 122 THR A O 1
ATOM 980 N N . PRO A 1 123 ? -12.656 1.465 20.081 1.00 93.19 123 PRO A N 1
ATOM 981 C CA . PRO A 1 123 ? -11.565 2.412 19.846 1.00 93.19 123 PRO A CA 1
ATOM 982 C C . PRO A 1 123 ? -10.323 1.784 19.188 1.00 93.19 123 PRO A C 1
ATOM 984 O O . PRO A 1 123 ? -9.561 2.482 18.528 1.00 93.19 123 PRO A O 1
ATOM 987 N N . LYS A 1 124 ? -10.131 0.462 19.326 1.00 92.50 124 LYS A N 1
ATOM 988 C CA . LYS A 1 124 ? -9.030 -0.280 18.693 1.00 92.50 124 LYS A CA 1
ATOM 989 C C . LYS A 1 124 ? -9.301 -0.636 17.229 1.00 92.50 124 LYS A C 1
ATOM 991 O O . LYS A 1 124 ? -8.374 -0.594 16.428 1.00 92.50 124 LYS A O 1
ATOM 996 N N . SER A 1 125 ? -10.538 -0.992 16.876 1.00 94.62 125 SER A N 1
ATOM 997 C CA . SER A 1 125 ? -10.911 -1.347 15.496 1.00 94.62 125 SER A CA 1
ATOM 998 C C . SER A 1 125 ? -11.275 -0.128 14.647 1.00 94.62 125 SER A C 1
ATOM 1000 O O . SER A 1 125 ? -11.103 -0.150 13.430 1.00 94.62 125 SER A O 1
ATOM 1002 N N . LEU A 1 126 ? -11.721 0.962 15.274 1.00 95.38 126 LEU A N 1
ATOM 1003 C CA . LEU A 1 126 ? -12.164 2.163 14.579 1.00 95.38 126 LEU A CA 1
ATOM 1004 C C . LEU A 1 126 ? -11.115 2.783 13.642 1.00 95.38 126 LEU A C 1
ATOM 1006 O O . LEU A 1 126 ? -11.515 3.169 12.548 1.00 95.38 126 LEU A O 1
ATOM 1010 N N . PRO A 1 127 ? -9.809 2.870 13.975 1.00 95.19 127 PRO A N 1
ATOM 1011 C CA . PRO A 1 127 ? -8.815 3.441 13.064 1.00 95.19 127 PRO A CA 1
ATOM 1012 C C . PRO A 1 127 ? -8.793 2.777 11.682 1.00 95.19 127 PRO A C 1
ATOM 1014 O O . PRO A 1 127 ? -8.572 3.459 10.686 1.00 95.19 127 PRO A O 1
ATOM 1017 N N . PHE A 1 128 ? -9.086 1.475 11.605 1.00 96.44 128 PHE A N 1
ATOM 1018 C CA . PHE A 1 128 ? -9.163 0.748 10.339 1.00 96.44 128 PHE A CA 1
ATOM 1019 C C . PHE A 1 128 ? -10.415 1.131 9.541 1.00 96.44 128 PHE A C 1
ATOM 1021 O O . PHE A 1 128 ? -10.361 1.316 8.332 1.00 96.44 128 PHE A O 1
ATOM 1028 N N . TYR A 1 129 ? -11.558 1.308 10.198 1.00 97.06 129 TYR A N 1
ATOM 1029 C CA . TYR A 1 129 ? -12.834 1.478 9.495 1.00 97.06 129 TYR A CA 1
ATOM 1030 C C . TYR A 1 129 ? -13.332 2.921 9.444 1.00 97.06 129 TYR A C 1
ATOM 1032 O O . TYR A 1 129 ? -14.304 3.201 8.751 1.00 97.06 129 TYR A O 1
ATOM 1040 N N . LYS A 1 130 ? -12.670 3.861 10.130 1.00 96.06 130 LYS A N 1
ATOM 1041 C CA . LYS A 1 130 ? -13.130 5.249 10.250 1.00 96.06 130 LYS A CA 1
ATOM 1042 C C . LYS A 1 130 ? -13.384 5.877 8.885 1.00 96.06 130 LYS A C 1
ATOM 1044 O O . LYS A 1 130 ? -14.482 6.368 8.675 1.00 96.06 130 LYS A O 1
ATOM 1049 N N . LYS A 1 131 ? -12.412 5.802 7.969 1.00 96.38 131 LYS A N 1
ATOM 1050 C CA . LYS A 1 131 ? -12.522 6.381 6.621 1.00 96.38 131 LYS A CA 1
ATOM 1051 C C . LYS A 1 131 ? -13.653 5.749 5.807 1.00 96.38 131 LYS A C 1
ATOM 1053 O O . LYS A 1 131 ? -14.407 6.459 5.153 1.00 96.38 131 LYS A O 1
ATOM 1058 N N . ILE A 1 132 ? -13.808 4.427 5.909 1.00 97.81 132 ILE A N 1
ATOM 1059 C CA . ILE A 1 132 ? -14.917 3.701 5.279 1.00 97.81 132 ILE A CA 1
ATOM 1060 C C . ILE A 1 132 ? -16.252 4.274 5.745 1.00 97.81 132 ILE A C 1
ATOM 1062 O O . ILE A 1 132 ? -17.073 4.681 4.933 1.00 97.81 132 ILE A O 1
ATOM 1066 N N . ILE A 1 133 ? -16.433 4.363 7.060 1.00 97.75 133 ILE A N 1
ATOM 1067 C CA . ILE A 1 133 ? -17.689 4.795 7.663 1.00 97.75 133 ILE A CA 1
ATOM 1068 C C . ILE A 1 133 ? -17.941 6.279 7.381 1.00 97.75 133 ILE A C 1
ATOM 1070 O O . ILE A 1 133 ? -19.053 6.648 7.020 1.00 97.75 133 ILE A O 1
ATOM 1074 N N . SER A 1 134 ? -16.944 7.145 7.567 1.00 97.06 134 SER A N 1
ATOM 1075 C CA . SER A 1 134 ? -17.137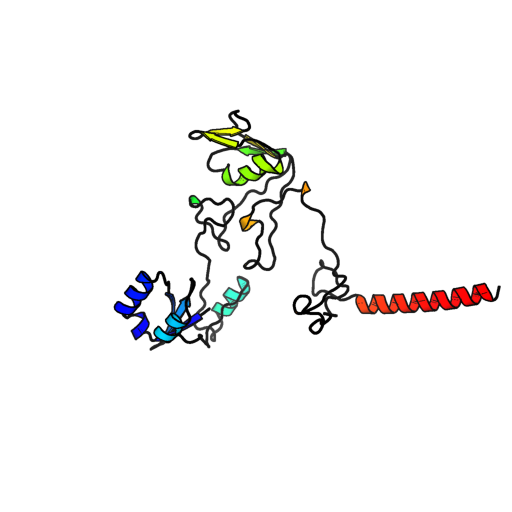 8.595 7.508 1.00 97.06 134 SER A CA 1
ATOM 1076 C C . SER A 1 134 ? -17.177 9.153 6.093 1.00 97.06 134 SER A C 1
ATOM 1078 O O . SER A 1 134 ? -17.920 10.103 5.867 1.00 97.06 134 SER A O 1
ATOM 1080 N N . GLU A 1 135 ? -16.390 8.597 5.169 1.00 96.25 135 GLU A N 1
ATOM 1081 C CA . GLU A 1 135 ? -16.193 9.147 3.821 1.00 96.25 135 GLU A CA 1
ATOM 1082 C C . GLU A 1 135 ? -16.788 8.242 2.740 1.00 96.25 135 GLU A C 1
ATOM 1084 O O . GLU A 1 135 ? -17.590 8.714 1.946 1.00 96.25 135 GLU A O 1
ATOM 1089 N N . TYR A 1 136 ? -16.434 6.952 2.709 1.00 97.31 136 TYR A N 1
ATOM 1090 C CA . TYR A 1 136 ? -16.823 6.077 1.592 1.00 97.31 136 TYR A CA 1
ATOM 1091 C C . TYR A 1 136 ? -18.288 5.625 1.640 1.00 97.31 136 TYR A C 1
ATOM 1093 O O . TYR A 1 136 ? -18.925 5.491 0.605 1.00 97.31 136 TYR A O 1
ATOM 1101 N N . GLU A 1 137 ? -18.848 5.405 2.829 1.00 97.50 137 GLU A N 1
ATOM 1102 C CA . GLU A 1 137 ? -20.258 5.026 3.022 1.00 97.50 137 GLU A CA 1
ATOM 1103 C C . GLU A 1 137 ? -21.081 6.140 3.700 1.00 97.50 137 GLU A C 1
ATOM 1105 O O . GLU A 1 137 ? -22.174 5.887 4.240 1.00 97.50 137 GLU A O 1
ATOM 1110 N N . GLY A 1 138 ? -20.518 7.354 3.698 1.00 88.44 138 GLY A N 1
ATOM 1111 C CA . GLY A 1 138 ? -20.978 8.567 4.368 1.00 88.44 138 GLY A CA 1
ATOM 1112 C C . GLY A 1 138 ? -21.005 9.789 3.437 1.00 88.44 138 GLY A C 1
ATOM 1113 O O . GLY A 1 138 ? -20.687 9.684 2.260 1.00 88.44 138 GLY A O 1
ATOM 1114 N N . PRO A 1 139 ? -21.447 10.949 3.939 1.00 92.50 139 PRO A N 1
ATOM 1115 C CA . PRO A 1 139 ? -20.834 11.563 5.110 1.00 92.50 139 PRO A CA 1
ATOM 1116 C C . PRO A 1 139 ? -21.458 11.089 6.423 1.00 92.50 139 PRO A C 1
ATOM 1118 O O . PRO A 1 139 ? -22.630 11.342 6.686 1.00 92.50 139 PRO A O 1
ATOM 1121 N N . ASN A 1 140 ? -20.661 10.440 7.275 1.00 96.12 140 ASN A N 1
ATOM 1122 C CA . ASN A 1 140 ? -21.058 10.108 8.646 1.00 96.12 140 ASN A CA 1
ATOM 1123 C C . ASN A 1 140 ? -20.115 10.775 9.651 1.00 96.12 140 ASN A C 1
ATOM 1125 O O . ASN A 1 140 ? -18.891 10.729 9.513 1.00 96.12 140 ASN A O 1
ATOM 1129 N N . LYS A 1 141 ? -20.681 11.349 10.712 1.00 96.44 141 LYS A N 1
ATOM 1130 C CA . LYS A 1 141 ? -19.924 11.894 11.842 1.00 96.44 141 LYS A CA 1
ATOM 1131 C C . LYS A 1 141 ? -19.511 10.748 12.762 1.00 96.44 141 LYS A C 1
ATOM 1133 O O . LYS A 1 141 ? -20.371 10.096 13.347 1.00 96.44 141 LYS A O 1
ATOM 1138 N N . VAL A 1 142 ? -18.207 10.514 12.901 1.00 96.44 142 VAL A N 1
ATOM 1139 C CA . VAL A 1 142 ? -17.654 9.401 13.688 1.00 96.44 142 VAL A CA 1
ATOM 1140 C C . VAL A 1 142 ? -16.805 9.936 14.837 1.00 96.44 142 VAL A C 1
ATOM 1142 O O . VAL A 1 142 ? -15.750 10.527 14.602 1.00 96.44 142 VAL A O 1
ATOM 1145 N N . ASN A 1 143 ? -17.240 9.676 16.070 1.00 94.94 143 ASN A N 1
ATOM 1146 C CA . ASN A 1 143 ? -16.599 10.157 17.294 1.00 94.94 143 ASN A CA 1
ATOM 1147 C C . ASN A 1 143 ? -16.318 9.019 18.278 1.00 94.94 143 ASN A C 1
ATOM 1149 O O . ASN A 1 143 ? -17.010 8.002 18.287 1.00 94.94 143 ASN A O 1
ATOM 1153 N N . VAL A 1 144 ? -15.324 9.223 19.142 1.00 94.75 144 VAL A N 1
ATOM 1154 C CA . VAL A 1 144 ? -15.035 8.347 20.284 1.00 94.75 144 VAL A CA 1
ATOM 1155 C C . VAL A 1 144 ? -15.209 9.161 21.558 1.00 94.75 144 VAL A C 1
ATOM 1157 O O . VAL A 1 144 ? -14.584 10.211 21.698 1.00 94.75 144 VAL A O 1
ATOM 1160 N N . ILE A 1 145 ? -16.057 8.689 22.471 1.00 93.38 145 ILE A N 1
ATOM 1161 C CA . ILE A 1 145 ? -16.271 9.299 23.788 1.00 93.38 145 ILE A CA 1
ATOM 1162 C C . ILE A 1 145 ? -15.972 8.225 24.832 1.00 93.38 145 ILE A C 1
ATOM 1164 O O . ILE A 1 145 ? -16.651 7.200 24.899 1.00 93.38 145 ILE A O 1
ATOM 1168 N N . GLY A 1 146 ? -14.911 8.425 25.617 1.00 91.12 146 GLY A N 1
ATOM 1169 C CA . GLY A 1 146 ? -14.402 7.394 26.520 1.00 91.12 146 GLY A CA 1
ATOM 1170 C C . GLY A 1 146 ? -13.989 6.137 25.748 1.00 91.12 146 GLY A C 1
ATOM 1171 O O . GLY A 1 146 ? -13.098 6.190 24.905 1.00 91.12 146 GLY A O 1
ATOM 1172 N N . ASN A 1 147 ? -14.653 5.013 26.026 1.00 92.88 147 ASN A N 1
ATOM 1173 C CA . ASN A 1 147 ? -14.399 3.731 25.358 1.00 92.88 147 ASN A CA 1
ATOM 1174 C C . ASN A 1 147 ? -15.489 3.351 24.336 1.00 92.88 147 ASN A C 1
ATOM 1176 O O . ASN A 1 147 ? -15.588 2.195 23.926 1.00 92.88 147 ASN A O 1
ATOM 1180 N N . GLU A 1 148 ? -16.331 4.306 23.945 1.00 95.75 148 GLU A N 1
ATOM 1181 C CA . GLU A 1 148 ? -17.504 4.073 23.107 1.00 95.75 148 GLU A CA 1
ATOM 1182 C C . GLU A 1 148 ? -17.392 4.815 21.775 1.00 95.75 148 GLU A C 1
ATOM 1184 O O . GLU A 1 148 ? -16.926 5.955 21.711 1.00 95.75 148 GLU A O 1
ATOM 1189 N N . VAL A 1 149 ? -17.840 4.159 20.704 1.00 97.06 149 VAL A N 1
ATOM 1190 C CA . VAL A 1 149 ? -17.877 4.726 19.354 1.00 97.06 149 VAL A CA 1
ATOM 1191 C C . VAL A 1 149 ? -19.285 5.235 19.061 1.00 97.06 149 VAL A C 1
ATOM 1193 O O . VAL A 1 149 ? -20.272 4.555 19.340 1.00 97.06 149 VAL A O 1
ATOM 1196 N N . TYR A 1 150 ? -19.371 6.425 18.476 1.00 97.12 150 TYR A N 1
ATOM 1197 C CA . TYR A 1 150 ? -20.615 7.064 18.067 1.00 97.12 150 TYR A CA 1
ATOM 1198 C C . TYR A 1 150 ? -20.581 7.350 16.567 1.00 97.12 150 TYR A C 1
ATOM 1200 O O . TYR A 1 150 ? -19.608 7.913 16.063 1.00 97.12 150 TYR A O 1
ATOM 1208 N N . ILE A 1 151 ? -21.657 6.988 15.869 1.00 97.44 151 ILE A N 1
ATOM 1209 C CA . ILE A 1 151 ? -21.894 7.311 14.459 1.00 97.44 151 ILE A CA 1
ATOM 1210 C C . ILE A 1 151 ? -23.159 8.162 14.392 1.00 97.44 151 ILE A C 1
ATOM 1212 O O . ILE A 1 151 ? -24.216 7.730 14.846 1.00 97.44 151 ILE A O 1
ATOM 1216 N N . ASN A 1 152 ? -23.051 9.375 13.845 1.00 96.56 152 ASN A N 1
ATOM 1217 C CA . ASN A 1 152 ? -24.139 10.358 13.775 1.00 96.56 152 ASN A CA 1
ATOM 1218 C C . ASN A 1 152 ? -24.823 10.549 15.140 1.00 96.56 152 ASN A C 1
ATOM 1220 O O . ASN A 1 152 ? -26.040 10.436 15.271 1.00 96.56 152 ASN A O 1
ATOM 1224 N N . ASP A 1 153 ? -23.991 10.764 16.165 1.00 96.25 153 ASP A N 1
ATOM 1225 C CA . ASP A 1 153 ? -24.380 10.994 17.562 1.00 96.25 153 ASP A CA 1
ATOM 1226 C C . ASP A 1 153 ? -25.140 9.827 18.233 1.00 96.25 153 ASP A C 1
ATOM 1228 O O . ASP A 1 153 ? -25.614 9.953 19.360 1.00 96.25 153 ASP A O 1
ATOM 1232 N N . LYS A 1 154 ? -25.188 8.647 17.596 1.00 96.50 154 LYS A N 1
ATOM 1233 C CA . LYS A 1 154 ? -25.731 7.408 18.171 1.00 96.50 154 LYS A CA 1
ATOM 1234 C C . LYS A 1 154 ? -24.616 6.425 18.497 1.00 96.50 154 LYS A C 1
ATOM 1236 O O . LYS A 1 154 ? -23.734 6.183 17.674 1.00 96.50 154 LYS A O 1
ATOM 1241 N N . LYS A 1 155 ? -24.679 5.829 19.688 1.00 97.06 155 LYS A N 1
ATOM 1242 C CA . LYS A 1 155 ? -23.740 4.786 20.114 1.00 97.06 155 LYS A CA 1
ATOM 1243 C C . LYS A 1 155 ? -23.808 3.598 19.151 1.00 97.06 155 LYS A C 1
ATOM 1245 O O . LYS A 1 155 ? -24.888 3.063 18.907 1.00 97.06 155 LYS A O 1
ATOM 1250 N N . ALA A 1 156 ? -22.657 3.182 18.633 1.00 97.00 156 ALA A N 1
ATOM 1251 C CA . ALA A 1 156 ? -22.521 2.093 17.674 1.00 97.00 156 ALA A CA 1
ATOM 1252 C C . ALA A 1 156 ? -21.548 1.036 18.211 1.00 97.00 156 ALA A C 1
ATOM 1254 O O . ALA A 1 156 ? -20.383 1.322 18.477 1.00 97.00 156 ALA A O 1
ATOM 1255 N N . LEU A 1 157 ? -22.038 -0.194 18.369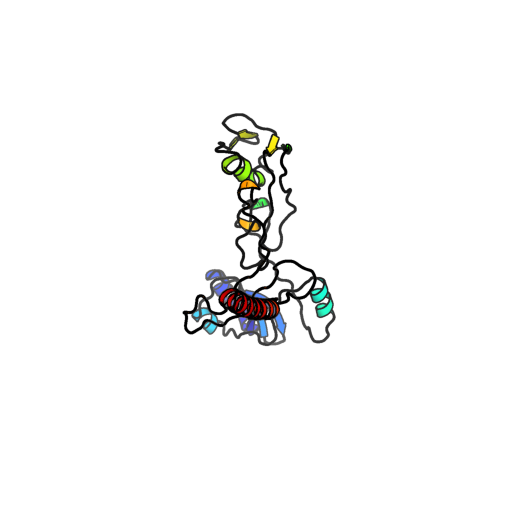 1.00 97.56 157 LEU A N 1
ATOM 1256 C CA . LEU A 1 157 ? -21.231 -1.345 18.797 1.00 97.56 157 LEU A CA 1
ATOM 1257 C C . LEU A 1 157 ? -20.705 -2.158 17.614 1.00 97.56 157 LEU A C 1
ATOM 1259 O O . LEU A 1 157 ? -19.733 -2.899 17.744 1.00 97.56 157 LEU A O 1
ATOM 1263 N N . THR A 1 158 ? -21.354 -2.033 16.462 1.00 98.06 158 THR A N 1
ATOM 1264 C CA . THR A 1 158 ? -21.050 -2.780 15.248 1.00 98.06 158 THR A CA 1
ATOM 1265 C C . THR A 1 158 ? -21.244 -1.904 14.019 1.00 98.06 158 THR A C 1
ATOM 1267 O O . THR A 1 158 ? -21.905 -0.865 14.074 1.00 98.06 158 THR A O 1
ATOM 1270 N N . TYR A 1 159 ? -20.652 -2.328 12.908 1.00 97.94 159 TYR A N 1
ATOM 1271 C CA . TYR A 1 159 ? -20.844 -1.721 11.598 1.00 97.94 159 TYR A CA 1
ATOM 1272 C C . TYR A 1 159 ? -20.969 -2.800 10.535 1.00 97.94 159 TYR A C 1
ATOM 1274 O O . TYR A 1 159 ? -20.168 -3.732 10.536 1.00 97.94 159 TYR A O 1
ATOM 1282 N N . THR A 1 160 ? -21.943 -2.656 9.640 1.00 98.31 160 THR A N 1
ATOM 1283 C CA . THR A 1 160 ? -22.129 -3.534 8.481 1.00 98.31 160 THR A CA 1
ATOM 1284 C C . THR A 1 160 ? -21.731 -2.777 7.229 1.00 98.31 160 THR A C 1
ATOM 1286 O O . THR A 1 160 ? -22.323 -1.740 6.936 1.00 98.31 160 THR A O 1
ATOM 1289 N N . PHE A 1 161 ? -20.740 -3.294 6.507 1.00 98.44 161 PHE A N 1
ATOM 1290 C CA . PHE A 1 161 ? -20.253 -2.671 5.279 1.00 98.44 161 PHE A CA 1
ATOM 1291 C C . PHE A 1 161 ? -21.292 -2.776 4.161 1.00 98.44 161 PHE A C 1
ATOM 1293 O O . PHE A 1 161 ? -21.954 -3.805 4.008 1.00 98.44 161 PHE A O 1
ATOM 1300 N N . LYS A 1 162 ? -21.436 -1.711 3.378 1.00 98.19 162 LYS A N 1
ATOM 1301 C CA . LYS A 1 162 ? -22.415 -1.595 2.289 1.00 98.19 162 LYS A CA 1
ATOM 1302 C C . LYS A 1 162 ? -21.847 -2.001 0.932 1.00 98.19 162 LYS A C 1
ATOM 1304 O O . LYS A 1 162 ? -22.632 -2.307 0.041 1.00 98.19 162 LYS A O 1
ATOM 1309 N N . GLN A 1 163 ? -20.525 -2.008 0.780 1.00 98.38 163 GLN A N 1
ATOM 1310 C CA . GLN A 1 163 ? -19.843 -2.397 -0.456 1.00 98.38 163 GLN A CA 1
ATOM 1311 C C . GLN A 1 163 ? -18.565 -3.199 -0.186 1.00 98.38 163 GLN A C 1
ATOM 1313 O O . GLN A 1 163 ? -18.131 -3.332 0.964 1.00 98.38 163 GLN A O 1
ATOM 1318 N N . ASP A 1 164 ? -17.992 -3.762 -1.248 1.00 98.44 164 ASP A N 1
ATOM 1319 C CA . ASP A 1 164 ? -16.716 -4.462 -1.186 1.00 98.44 164 ASP A CA 1
ATOM 1320 C C . ASP A 1 164 ? -15.537 -3.480 -1.150 1.00 98.44 164 ASP A C 1
ATOM 1322 O O . ASP A 1 164 ? -15.598 -2.355 -1.653 1.00 98.44 164 ASP A O 1
ATOM 1326 N N . TYR A 1 165 ? -14.447 -3.913 -0.518 1.00 98.44 165 TYR A N 1
ATOM 1327 C CA . TYR A 1 165 ? -13.227 -3.132 -0.369 1.00 98.44 165 TYR A CA 1
ATOM 1328 C C . TYR A 1 165 ? -12.006 -3.941 -0.786 1.00 98.44 165 TYR A C 1
ATOM 1330 O O . TYR A 1 165 ? -11.947 -5.160 -0.643 1.00 98.44 165 TYR A O 1
ATOM 1338 N N . PHE A 1 166 ? -10.992 -3.233 -1.273 1.00 97.81 166 PHE A N 1
ATOM 1339 C CA . PHE A 1 166 ? -9.801 -3.824 -1.863 1.00 97.81 166 PHE A CA 1
ATOM 1340 C C . PHE A 1 166 ? -8.538 -3.248 -1.235 1.00 97.81 166 PHE A C 1
ATOM 1342 O O . PHE A 1 166 ? -8.480 -2.082 -0.839 1.00 97.81 166 PHE A O 1
ATOM 1349 N N . TRP A 1 167 ? -7.501 -4.079 -1.166 1.00 96.75 167 TRP A N 1
ATOM 1350 C CA . TRP A 1 167 ? -6.167 -3.677 -0.739 1.00 96.75 167 TRP A CA 1
ATOM 1351 C C . TRP A 1 167 ? -5.244 -3.612 -1.955 1.00 96.75 167 TRP A C 1
ATOM 1353 O O . TRP A 1 167 ? -4.731 -4.631 -2.416 1.00 96.75 167 TRP A O 1
ATOM 1363 N N . MET A 1 168 ? -5.077 -2.412 -2.512 1.00 95.25 168 MET A N 1
ATOM 1364 C CA . MET A 1 168 ? -4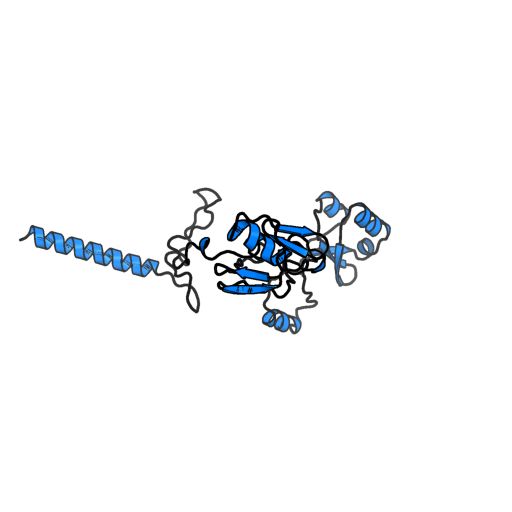.289 -2.200 -3.726 1.00 95.25 168 MET A CA 1
ATOM 1365 C C . MET A 1 168 ? -2.847 -1.833 -3.388 1.00 95.25 168 MET A C 1
ATOM 1367 O O . MET A 1 168 ? -2.603 -0.893 -2.637 1.00 95.25 168 MET A O 1
ATOM 1371 N N . MET A 1 169 ? -1.888 -2.560 -3.960 1.00 95.19 169 MET A N 1
ATOM 1372 C CA . MET A 1 169 ? -0.458 -2.338 -3.746 1.00 95.19 169 MET A CA 1
ATOM 1373 C C . MET A 1 169 ? 0.262 -2.137 -5.072 1.00 95.19 169 MET A C 1
ATOM 1375 O O . MET A 1 169 ? -0.041 -2.823 -6.046 1.00 95.19 169 MET A O 1
ATOM 1379 N N . GLY A 1 170 ? 1.240 -1.235 -5.096 1.00 94.00 170 GLY A N 1
ATOM 1380 C CA . GLY A 1 170 ? 2.105 -1.069 -6.256 1.00 94.00 170 GLY A CA 1
ATOM 1381 C C . GLY A 1 170 ? 3.208 -2.124 -6.302 1.00 94.00 170 GLY A C 1
ATOM 1382 O O . GLY A 1 170 ? 3.769 -2.509 -5.274 1.00 94.00 170 GLY A O 1
ATOM 1383 N N . ASP A 1 171 ? 3.578 -2.546 -7.508 1.00 90.31 171 ASP A N 1
ATOM 1384 C CA . ASP A 1 171 ? 4.688 -3.486 -7.713 1.00 90.31 171 ASP A CA 1
ATOM 1385 C C . ASP A 1 171 ? 6.026 -2.889 -7.256 1.00 90.31 171 ASP A C 1
ATOM 1387 O O . ASP A 1 171 ? 6.858 -3.572 -6.655 1.00 90.31 171 ASP A O 1
ATOM 1391 N N . ASN A 1 172 ? 6.219 -1.580 -7.465 1.00 89.81 172 ASN A N 1
ATOM 1392 C CA . ASN A 1 172 ? 7.364 -0.848 -6.931 1.00 89.81 172 ASN A CA 1
ATOM 1393 C C . ASN A 1 172 ? 7.123 -0.456 -5.466 1.00 89.81 172 ASN A C 1
ATOM 1395 O O . ASN A 1 172 ? 6.849 0.698 -5.140 1.00 89.81 172 ASN A O 1
ATOM 1399 N N . ARG A 1 173 ? 7.207 -1.453 -4.581 1.00 88.50 173 ARG A N 1
ATOM 1400 C CA . ARG A 1 173 ? 6.790 -1.371 -3.173 1.00 88.50 173 ARG A CA 1
ATOM 1401 C C . ARG A 1 173 ? 7.382 -0.199 -2.390 1.00 88.50 173 ARG A C 1
ATOM 1403 O O . ARG A 1 173 ? 6.672 0.377 -1.577 1.00 88.50 173 ARG A O 1
ATOM 1410 N N . HIS A 1 174 ? 8.645 0.156 -2.590 1.00 87.81 174 HIS A N 1
ATOM 1411 C CA . HIS A 1 174 ? 9.271 1.257 -1.841 1.00 87.81 174 HIS A CA 1
ATOM 1412 C C . HIS A 1 174 ? 8.991 2.636 -2.449 1.00 87.81 174 HIS A C 1
ATOM 1414 O O . HIS A 1 174 ? 9.286 3.647 -1.825 1.00 87.81 174 HIS A O 1
ATOM 1420 N N . ASN A 1 175 ? 8.422 2.682 -3.654 1.00 88.62 175 ASN A N 1
ATOM 1421 C CA . ASN A 1 175 ? 8.137 3.914 -4.382 1.00 88.62 175 ASN A CA 1
ATOM 1422 C C . ASN A 1 175 ? 6.668 3.970 -4.820 1.00 88.62 175 ASN A C 1
ATOM 1424 O O . ASN A 1 175 ? 6.343 4.384 -5.934 1.00 88.62 175 ASN A O 1
ATOM 1428 N N . SER A 1 176 ? 5.778 3.483 -3.957 1.00 92.62 176 SER A N 1
ATOM 1429 C CA . SER A 1 176 ? 4.344 3.469 -4.205 1.00 92.62 176 SER A CA 1
ATOM 1430 C C . SER A 1 176 ? 3.602 3.982 -2.980 1.00 92.62 176 SER A C 1
ATOM 1432 O O . SER A 1 176 ? 3.660 3.380 -1.908 1.00 92.62 176 SER A O 1
ATOM 1434 N N . LEU A 1 177 ? 2.894 5.096 -3.160 1.00 94.31 177 LEU A N 1
ATOM 1435 C CA . LEU A 1 177 ? 1.855 5.535 -2.238 1.00 94.31 177 LEU A CA 1
ATOM 1436 C C . LEU A 1 177 ? 0.610 4.703 -2.531 1.00 94.31 177 LEU A C 1
ATOM 1438 O O . LEU A 1 177 ? -0.162 5.040 -3.421 1.00 94.31 177 LEU A O 1
ATOM 1442 N N . ASP A 1 178 ? 0.473 3.584 -1.827 1.00 96.44 178 ASP A N 1
ATOM 1443 C CA . ASP A 1 178 ? -0.596 2.608 -2.026 1.00 96.44 178 ASP A CA 1
ATOM 1444 C C . ASP A 1 178 ? -1.410 2.355 -0.744 1.00 96.44 178 ASP A C 1
ATOM 1446 O O . ASP A 1 178 ? -1.360 3.153 0.199 1.00 96.44 178 ASP A O 1
ATOM 1450 N N . ALA A 1 179 ? -2.186 1.266 -0.696 1.00 96.12 179 ALA A N 1
ATOM 1451 C CA . ALA A 1 179 ? -3.078 0.963 0.421 1.00 96.12 179 ALA A CA 1
ATOM 1452 C C . ALA A 1 179 ? -2.363 0.910 1.782 1.00 96.12 179 ALA A C 1
ATOM 1454 O O . ALA A 1 179 ? -2.968 1.240 2.803 1.00 96.12 179 ALA A O 1
ATOM 1455 N N . ARG A 1 180 ? -1.049 0.629 1.813 1.00 95.69 180 ARG A N 1
ATOM 1456 C CA . ARG A 1 180 ? -0.245 0.725 3.046 1.00 95.69 180 ARG A CA 1
ATOM 1457 C C . ARG A 1 180 ? -0.244 2.123 3.656 1.00 95.69 180 ARG A C 1
ATOM 1459 O O . ARG A 1 180 ? 0.006 2.239 4.848 1.00 95.69 180 ARG A O 1
ATOM 1466 N N . TYR A 1 181 ? -0.530 3.168 2.883 1.00 95.12 181 TYR A N 1
ATOM 1467 C CA . TYR A 1 181 ? -0.585 4.559 3.336 1.00 95.12 181 TYR A CA 1
ATOM 1468 C C . TYR A 1 181 ? -2.013 5.089 3.456 1.00 95.12 181 TYR A C 1
ATOM 1470 O O . TYR A 1 181 ? -2.353 5.719 4.459 1.00 95.12 181 TYR A O 1
ATOM 1478 N N . PHE A 1 182 ? -2.854 4.860 2.441 1.00 94.25 182 PHE A N 1
ATOM 1479 C CA . PHE A 1 182 ? -4.200 5.445 2.391 1.00 94.25 182 PHE A CA 1
ATOM 1480 C C . PHE A 1 182 ? -5.331 4.495 2.805 1.00 94.25 182 PHE A C 1
ATOM 1482 O O . PHE A 1 182 ? -6.467 4.952 2.955 1.00 94.25 182 PHE A O 1
ATOM 1489 N N . GLY A 1 183 ? -5.030 3.215 3.029 1.00 96.25 183 GLY A N 1
ATOM 1490 C CA . GLY A 1 183 ? -5.993 2.192 3.419 1.00 96.25 183 GLY A CA 1
ATOM 1491 C C . GLY A 1 183 ? -6.755 1.597 2.239 1.00 96.25 183 GLY A C 1
ATOM 1492 O O . GLY A 1 183 ? -6.238 1.458 1.135 1.00 96.25 183 GLY A O 1
ATOM 1493 N N . TYR A 1 184 ? -7.996 1.208 2.500 1.00 97.69 184 TYR A N 1
ATOM 1494 C CA . TYR A 1 184 ? -8.824 0.462 1.560 1.00 97.69 184 TYR A CA 1
ATOM 1495 C C . TYR A 1 184 ? -9.293 1.297 0.362 1.00 97.69 184 TYR A C 1
ATOM 1497 O O . TYR A 1 184 ? -9.600 2.482 0.500 1.00 97.69 184 TYR A O 1
ATOM 1505 N N . THR A 1 185 ? -9.427 0.642 -0.790 1.00 97.56 185 THR A N 1
ATOM 1506 C CA . THR A 1 185 ? -10.084 1.181 -1.987 1.00 97.56 185 THR A CA 1
ATOM 1507 C C . THR A 1 185 ? -11.501 0.607 -2.073 1.00 97.56 185 THR A C 1
ATOM 1509 O O . THR A 1 185 ? -11.623 -0.617 -2.131 1.00 97.56 185 THR A O 1
ATOM 1512 N N . PRO A 1 186 ? -12.563 1.428 -2.043 1.00 97.94 186 PRO A N 1
ATOM 1513 C CA . PRO A 1 186 ? -13.932 0.944 -2.242 1.00 97.94 186 PRO A CA 1
ATOM 1514 C C . PRO A 1 186 ? -14.158 0.471 -3.686 1.00 97.94 186 PRO A C 1
ATOM 1516 O O . PRO A 1 186 ? -13.501 0.953 -4.613 1.00 97.94 186 PRO A O 1
ATOM 1519 N N . GLU A 1 187 ? -15.081 -0.471 -3.870 1.00 97.75 187 GLU A N 1
ATOM 1520 C CA . GLU A 1 187 ? -15.442 -1.029 -5.179 1.00 97.75 187 GLU A CA 1
ATOM 1521 C C . GLU A 1 187 ? -15.868 0.044 -6.190 1.00 97.75 187 GLU A C 1
ATOM 1523 O O . GLU A 1 187 ? -15.415 0.032 -7.333 1.00 97.75 187 GLU A O 1
ATOM 1528 N N . ASP A 1 188 ? -16.669 1.019 -5.761 1.00 97.00 188 ASP A N 1
ATOM 1529 C CA . ASP A 1 188 ? -17.164 2.117 -6.601 1.00 97.00 188 ASP A CA 1
ATOM 1530 C C . ASP A 1 188 ? -16.070 3.082 -7.109 1.00 97.00 188 ASP A C 1
ATOM 1532 O O . ASP A 1 188 ? -16.323 3.885 -8.009 1.00 97.00 188 ASP A O 1
ATOM 1536 N N . HIS A 1 189 ? -14.840 2.992 -6.590 1.00 96.31 189 HIS A N 1
ATOM 1537 C CA . HIS A 1 189 ? -13.681 3.744 -7.088 1.00 96.31 189 HIS A CA 1
ATOM 1538 C C . HIS A 1 189 ? -12.845 2.945 -8.103 1.00 96.31 189 HIS A C 1
ATOM 1540 O O . HIS A 1 189 ? -11.842 3.449 -8.619 1.00 96.31 189 HIS A O 1
ATOM 1546 N N . ILE A 1 190 ? -13.230 1.702 -8.410 1.00 96.44 190 ILE A N 1
ATOM 1547 C CA . ILE A 1 190 ? -12.533 0.853 -9.377 1.00 96.44 190 ILE A CA 1
ATOM 1548 C C . ILE A 1 190 ? -13.115 1.075 -10.772 1.00 96.44 190 ILE A C 1
ATOM 1550 O O . ILE A 1 190 ? -14.221 0.655 -11.087 1.00 96.44 190 ILE A O 1
ATOM 1554 N N . VAL A 1 191 ? -12.320 1.687 -11.651 1.00 96.62 191 VAL A N 1
ATOM 1555 C CA . VAL A 1 191 ? -12.722 1.940 -13.047 1.00 96.62 191 VAL A CA 1
ATOM 1556 C C . VAL A 1 191 ? -12.633 0.680 -13.916 1.00 96.62 191 VAL A C 1
ATOM 1558 O O . VAL A 1 191 ? -13.423 0.501 -14.839 1.00 96.62 191 VAL A O 1
ATOM 1561 N N . GLY A 1 192 ? -11.665 -0.204 -13.659 1.00 93.75 192 GLY A N 1
ATOM 1562 C CA . GLY A 1 192 ? -11.510 -1.435 -14.430 1.00 93.75 192 GLY A CA 1
ATOM 1563 C C . GLY A 1 192 ? -10.135 -2.081 -14.306 1.00 93.75 192 GLY A C 1
ATOM 1564 O O . GLY A 1 192 ? -9.332 -1.734 -13.440 1.00 93.75 192 GLY A O 1
ATOM 1565 N N . LYS A 1 193 ? -9.866 -3.036 -15.202 1.00 91.50 193 LYS A N 1
ATOM 1566 C CA . LYS A 1 193 ? -8.625 -3.817 -15.245 1.00 91.50 193 LYS A CA 1
ATOM 1567 C C . LYS A 1 193 ? -7.804 -3.464 -16.494 1.00 91.50 193 LYS A C 1
ATOM 1569 O O . LYS A 1 193 ? -8.325 -3.604 -17.601 1.00 91.50 193 LYS A O 1
ATOM 1574 N N . PRO A 1 194 ? -6.523 -3.075 -16.366 1.00 91.00 194 PRO A N 1
ATOM 1575 C CA . PRO A 1 194 ? -5.652 -2.903 -17.523 1.00 91.00 194 PRO A CA 1
ATOM 1576 C C . PRO A 1 194 ? -5.364 -4.264 -18.173 1.00 91.00 194 PRO A C 1
ATOM 1578 O O . PRO A 1 194 ? -4.985 -5.218 -17.494 1.00 91.00 194 PRO A O 1
ATOM 1581 N N . VAL A 1 195 ? -5.536 -4.355 -19.494 1.00 91.12 195 VAL A N 1
ATOM 1582 C CA . VAL A 1 195 ? -5.361 -5.614 -20.249 1.00 91.12 195 VAL A CA 1
ATOM 1583 C C . VAL A 1 195 ? -4.280 -5.540 -21.324 1.00 91.12 195 VAL A C 1
ATOM 1585 O O . VAL A 1 195 ? -3.731 -6.573 -21.708 1.00 91.12 195 VAL A O 1
ATOM 1588 N N . PHE A 1 196 ? -3.939 -4.338 -21.795 1.00 92.44 196 PHE A N 1
ATOM 1589 C CA . PHE A 1 196 ? -3.110 -4.161 -22.982 1.00 92.44 196 PHE A CA 1
ATOM 1590 C C . PHE A 1 196 ? -2.249 -2.897 -22.921 1.00 92.44 196 PHE A C 1
ATOM 1592 O O . PHE A 1 196 ? -2.726 -1.821 -22.560 1.00 92.44 196 PHE A O 1
ATOM 1599 N N . ILE A 1 197 ? -0.987 -3.027 -23.323 1.00 93.19 197 ILE A N 1
ATOM 1600 C CA . ILE A 1 197 ? -0.042 -1.929 -23.516 1.00 93.19 197 ILE A CA 1
ATOM 1601 C C . ILE A 1 197 ? -0.027 -1.592 -25.004 1.00 93.19 197 ILE A C 1
ATOM 1603 O O . ILE A 1 197 ? 0.664 -2.229 -25.797 1.00 93.19 197 ILE A O 1
ATOM 1607 N N . TRP A 1 198 ? -0.787 -0.573 -25.396 1.00 93.81 198 TRP A N 1
ATOM 1608 C CA . TRP A 1 198 ? -0.838 -0.131 -26.792 1.00 93.81 198 TRP A CA 1
ATOM 1609 C C . TRP A 1 198 ? 0.367 0.730 -27.191 1.00 93.81 198 TRP A C 1
ATOM 1611 O O . TRP A 1 198 ? 0.710 0.773 -28.368 1.00 93.81 198 TRP A O 1
ATOM 1621 N N . MET A 1 199 ? 1.023 1.388 -26.227 1.00 94.06 199 MET A N 1
ATOM 1622 C CA . MET A 1 199 ? 2.186 2.253 -26.441 1.00 94.06 199 MET A CA 1
ATOM 1623 C C . MET A 1 199 ? 3.178 2.146 -25.287 1.00 94.06 199 MET A C 1
ATOM 1625 O O . MET A 1 199 ? 2.788 2.063 -24.121 1.00 94.06 199 MET A O 1
ATOM 1629 N N . SER A 1 200 ? 4.472 2.183 -25.608 1.00 93.31 200 SER A N 1
ATOM 1630 C CA . SER A 1 200 ? 5.534 2.232 -24.608 1.00 93.31 200 SER A CA 1
ATOM 1631 C C . SER A 1 200 ? 6.709 3.065 -25.105 1.00 93.31 200 SER A C 1
ATOM 1633 O O . SER A 1 200 ? 7.399 2.680 -26.045 1.00 93.31 200 SER A O 1
ATOM 1635 N N . ILE A 1 201 ? 6.936 4.204 -24.452 1.00 94.50 201 ILE A N 1
ATOM 1636 C CA . ILE A 1 201 ? 8.000 5.152 -24.790 1.00 94.50 201 ILE A CA 1
ATOM 1637 C C . ILE A 1 201 ? 8.894 5.307 -23.562 1.00 94.50 201 ILE A C 1
ATOM 1639 O O . ILE A 1 201 ? 8.411 5.455 -22.437 1.00 94.50 201 ILE A O 1
ATOM 1643 N N . GLU A 1 202 ? 10.190 5.181 -23.773 1.00 93.62 202 GLU A N 1
ATOM 1644 C CA . GLU A 1 202 ? 11.247 5.537 -22.838 1.00 93.62 202 GLU A CA 1
ATOM 1645 C C . GLU A 1 202 ? 11.629 7.006 -23.046 1.00 93.62 202 GLU A C 1
ATOM 1647 O O . GLU A 1 202 ? 11.572 7.505 -24.168 1.00 93.62 202 GLU A O 1
ATOM 1652 N N . GLY A 1 203 ? 11.952 7.711 -21.959 1.00 92.19 203 GLY A N 1
ATOM 1653 C CA . GLY A 1 203 ? 12.288 9.135 -22.011 1.00 92.19 203 GLY A CA 1
ATOM 1654 C C . GLY A 1 203 ? 11.099 10.067 -22.263 1.00 92.19 203 GLY A C 1
ATOM 1655 O O . GLY A 1 203 ? 11.296 11.222 -22.631 1.00 92.19 203 GLY A O 1
ATOM 1656 N N . ILE A 1 204 ? 9.853 9.603 -22.070 1.00 91.25 204 ILE A N 1
ATOM 1657 C CA . ILE A 1 204 ? 8.654 10.395 -22.409 1.00 91.25 204 ILE A CA 1
ATOM 1658 C C . ILE A 1 204 ? 8.609 11.757 -21.686 1.00 91.25 204 ILE A C 1
ATOM 1660 O O . ILE A 1 204 ? 8.146 12.743 -22.257 1.00 91.25 204 ILE A O 1
ATOM 1664 N N . ASN A 1 205 ? 9.165 11.822 -20.473 1.00 90.12 205 ASN A N 1
ATOM 1665 C CA . ASN A 1 205 ? 9.230 13.029 -19.646 1.00 90.12 205 ASN A CA 1
ATOM 1666 C C . ASN A 1 205 ? 10.503 13.867 -19.873 1.00 90.12 205 ASN A C 1
ATOM 1668 O O . ASN A 1 205 ? 10.578 14.988 -19.382 1.00 90.12 205 ASN A O 1
ATOM 1672 N N . ASP A 1 206 ? 11.472 13.365 -20.643 1.00 91.94 206 ASP A N 1
ATOM 1673 C CA . ASP A 1 206 ? 12.799 13.980 -20.811 1.00 91.94 206 ASP A CA 1
ATOM 1674 C C . ASP A 1 206 ? 12.884 14.851 -22.078 1.00 91.94 206 ASP A C 1
ATOM 1676 O O . ASP A 1 206 ? 13.965 15.231 -22.529 1.00 91.94 206 ASP A O 1
ATOM 1680 N N . GLY A 1 207 ? 11.731 15.171 -22.672 1.00 88.44 207 GLY A N 1
ATOM 1681 C CA . GLY A 1 207 ? 11.607 15.935 -23.910 1.00 88.44 207 GLY A CA 1
ATOM 1682 C C . GLY A 1 207 ? 11.646 15.066 -25.169 1.00 88.44 207 GLY A C 1
ATOM 1683 O O . GLY A 1 207 ? 12.291 14.023 -25.222 1.00 88.44 207 GLY A O 1
ATOM 1684 N N . PHE A 1 208 ? 10.965 15.528 -26.222 1.00 88.94 208 PHE A N 1
ATOM 1685 C CA . PHE A 1 208 ? 10.691 14.746 -27.439 1.00 88.94 208 PHE A CA 1
ATOM 1686 C C . PHE A 1 208 ? 11.939 14.163 -28.124 1.00 88.94 208 PHE A C 1
ATOM 1688 O O . PHE A 1 208 ? 11.877 13.105 -28.741 1.00 88.94 208 PHE A O 1
ATOM 1695 N N . LYS A 1 209 ? 13.095 14.827 -28.000 1.00 92.12 209 LYS A N 1
ATOM 1696 C CA . LYS A 1 209 ? 14.364 14.357 -28.583 1.00 92.12 209 LYS A CA 1
ATOM 1697 C C . LYS A 1 209 ? 14.901 13.078 -27.932 1.00 92.12 209 LYS A C 1
ATOM 1699 O O . LYS A 1 209 ? 15.686 12.381 -28.561 1.00 92.12 209 LYS A O 1
ATOM 1704 N N . ASN A 1 210 ? 14.478 12.786 -26.705 1.00 93.06 210 ASN A N 1
ATOM 1705 C CA . ASN A 1 210 ? 14.927 11.636 -25.923 1.00 93.06 210 ASN A CA 1
ATOM 1706 C C . ASN A 1 210 ? 13.924 10.474 -25.966 1.00 93.06 210 ASN A C 1
ATOM 1708 O O . ASN A 1 210 ? 14.083 9.490 -25.249 1.00 93.06 210 ASN A O 1
ATOM 1712 N N . TRP A 1 211 ? 12.880 10.582 -26.792 1.00 95.00 211 TRP A N 1
ATOM 1713 C CA . TRP A 1 211 ? 11.865 9.546 -26.902 1.00 95.00 211 TRP A CA 1
ATOM 1714 C C . TRP A 1 211 ? 12.398 8.343 -27.675 1.00 95.00 211 TRP A C 1
ATOM 1716 O O . TRP A 1 211 ? 12.786 8.454 -28.837 1.00 95.00 211 TRP A O 1
ATOM 1726 N N . SER A 1 212 ? 12.344 7.173 -27.043 1.00 95.12 212 SER A N 1
ATOM 1727 C CA . SER A 1 212 ? 12.665 5.891 -27.670 1.00 95.12 212 SER A CA 1
ATOM 1728 C C . SER A 1 212 ? 11.513 4.909 -27.481 1.00 95.12 212 SER A C 1
ATOM 1730 O O . SER A 1 212 ? 11.024 4.711 -26.369 1.00 95.12 212 SER A O 1
ATOM 1732 N N . ILE A 1 213 ? 11.032 4.298 -28.565 1.00 94.06 213 ILE A N 1
ATOM 1733 C CA . ILE A 1 213 ? 9.940 3.319 -28.486 1.00 94.06 213 ILE A CA 1
ATOM 1734 C C . ILE A 1 213 ? 10.490 1.985 -27.977 1.00 94.06 213 ILE A C 1
ATOM 1736 O O . ILE A 1 213 ? 11.417 1.415 -28.553 1.00 94.06 213 ILE A O 1
ATOM 1740 N N . ARG A 1 214 ? 9.852 1.441 -26.938 1.00 93.38 214 ARG A N 1
ATOM 1741 C CA . ARG A 1 214 ? 10.135 0.104 -26.400 1.00 93.38 214 ARG A CA 1
ATOM 1742 C C . ARG A 1 214 ? 9.324 -0.941 -27.156 1.00 93.38 214 ARG A C 1
ATOM 1744 O O . ARG A 1 214 ? 8.213 -1.299 -26.759 1.00 93.38 214 ARG A O 1
ATOM 1751 N N . TRP A 1 215 ? 9.858 -1.373 -28.297 1.00 91.69 215 TRP A N 1
ATOM 1752 C CA . TRP A 1 215 ? 9.191 -2.286 -29.233 1.00 91.69 215 TRP A CA 1
ATOM 1753 C C . TRP A 1 215 ? 8.805 -3.636 -28.618 1.00 91.69 215 TRP A C 1
ATOM 1755 O O . TRP A 1 215 ? 7.799 -4.216 -29.013 1.00 91.69 215 TRP A O 1
ATOM 1765 N N . ASP A 1 216 ? 9.567 -4.116 -27.638 1.00 90.25 216 ASP A N 1
ATOM 1766 C CA . ASP A 1 216 ? 9.295 -5.333 -26.870 1.00 90.25 216 ASP A CA 1
ATOM 1767 C C . ASP A 1 216 ? 8.033 -5.217 -26.000 1.00 90.25 216 ASP A C 1
ATOM 1769 O O . ASP A 1 216 ? 7.350 -6.213 -25.776 1.00 90.25 216 ASP A O 1
ATOM 1773 N N . ARG A 1 217 ? 7.687 -3.999 -25.561 1.00 92.44 217 ARG A N 1
ATOM 1774 C CA . ARG A 1 217 ? 6.495 -3.700 -24.749 1.00 92.44 217 ARG A CA 1
ATOM 1775 C C . ARG A 1 217 ? 5.314 -3.191 -25.568 1.00 92.44 217 ARG A C 1
ATOM 1777 O O . ARG A 1 217 ? 4.181 -3.208 -25.085 1.00 92.44 217 ARG A O 1
ATOM 1784 N N . LEU A 1 218 ? 5.564 -2.709 -26.781 1.00 93.81 218 LEU A N 1
ATOM 1785 C CA . LEU A 1 218 ? 4.537 -2.202 -27.679 1.00 93.81 218 LEU A CA 1
ATOM 1786 C C . LEU A 1 218 ? 3.591 -3.335 -28.099 1.00 93.81 218 LEU A C 1
ATOM 1788 O O . LEU A 1 218 ? 4.044 -4.384 -28.550 1.00 93.81 218 LEU A O 1
ATOM 1792 N N . PHE A 1 219 ? 2.281 -3.118 -27.987 1.00 94.38 219 PHE A N 1
ATOM 1793 C CA . PHE A 1 219 ? 1.243 -4.105 -28.306 1.00 94.38 219 PHE A CA 1
ATOM 1794 C C . PHE A 1 219 ? 1.404 -5.418 -27.522 1.00 94.38 219 PHE A C 1
ATOM 1796 O O . PHE A 1 219 ? 1.361 -6.511 -28.089 1.00 94.38 219 PHE A O 1
ATOM 1803 N N . THR A 1 220 ? 1.603 -5.316 -26.210 1.00 93.94 220 THR A N 1
ATOM 1804 C CA . THR A 1 220 ? 1.718 -6.477 -25.311 1.00 93.94 220 THR A CA 1
ATOM 1805 C C . THR A 1 220 ? 0.511 -6.591 -24.390 1.00 93.94 220 THR A C 1
ATOM 1807 O O . THR A 1 220 ? -0.124 -5.593 -24.043 1.00 93.94 220 THR A O 1
ATOM 1810 N N . THR A 1 221 ? 0.178 -7.810 -23.969 1.00 90.75 221 THR A N 1
ATOM 1811 C CA . THR A 1 221 ? -0.809 -8.026 -22.905 1.00 90.75 221 THR A CA 1
ATOM 1812 C C . THR A 1 221 ? -0.190 -7.746 -21.536 1.00 90.75 221 THR A C 1
ATOM 1814 O O . THR A 1 221 ? 0.998 -7.974 -21.317 1.00 90.75 221 THR A O 1
ATOM 1817 N N . VAL A 1 222 ? -0.999 -7.244 -20.600 1.00 85.31 222 VAL A N 1
ATOM 1818 C CA . VAL A 1 222 ? -0.552 -6.947 -19.221 1.00 85.31 222 VAL A CA 1
ATOM 1819 C C . VAL A 1 222 ? -0.633 -8.190 -18.328 1.00 85.31 222 VAL A C 1
ATOM 1821 O O . VAL A 1 222 ? 0.068 -8.292 -17.328 1.00 85.31 222 VAL A O 1
ATOM 1824 N N . SER A 1 223 ? -1.478 -9.153 -18.700 1.00 78.31 223 SER A N 1
ATOM 1825 C CA . SER A 1 223 ? -1.686 -10.404 -17.972 1.00 78.31 223 SER A CA 1
ATOM 1826 C C . SER A 1 223 ? -1.323 -11.618 -18.827 1.00 78.31 223 SER A C 1
ATOM 1828 O O . SER A 1 223 ? -1.552 -11.611 -20.039 1.00 78.31 223 SER A O 1
ATOM 1830 N N . GLY A 1 224 ? -0.812 -12.663 -18.180 1.00 75.69 224 GLY A N 1
ATOM 1831 C CA . GLY A 1 224 ? -0.456 -13.950 -18.779 1.00 75.69 224 GLY A CA 1
ATOM 1832 C C . GLY A 1 224 ? 0.674 -14.619 -17.998 1.00 75.69 224 GLY A C 1
ATOM 1833 O O . GLY A 1 224 ? 1.381 -13.953 -17.243 1.00 75.69 224 GLY A O 1
ATOM 1834 N N . GLU A 1 225 ? 0.830 -15.931 -18.153 1.00 73.00 225 GLU A N 1
ATOM 1835 C CA . GLU A 1 225 ? 1.989 -16.645 -17.614 1.00 73.00 225 GLU A CA 1
ATOM 1836 C C . GLU A 1 225 ? 3.167 -16.544 -18.592 1.00 73.00 225 GLU A C 1
ATOM 1838 O O . GLU A 1 225 ? 3.000 -16.694 -19.803 1.00 73.00 225 GLU A O 1
ATOM 1843 N N . GLY A 1 226 ? 4.367 -16.298 -18.065 1.00 78.75 226 GLY A N 1
ATOM 1844 C CA . GLY A 1 226 ? 5.594 -16.196 -18.856 1.00 78.75 226 GLY A CA 1
ATOM 1845 C C . GLY A 1 226 ? 5.994 -14.765 -19.223 1.00 78.75 226 GLY A C 1
ATOM 1846 O O . GLY A 1 226 ? 5.558 -13.791 -18.613 1.00 78.75 226 GLY A O 1
ATOM 1847 N N . GLN A 1 227 ? 6.905 -14.646 -20.191 1.00 79.69 227 GLN A N 1
ATOM 1848 C CA . GLN A 1 227 ? 7.423 -13.352 -20.635 1.00 79.69 227 GLN A CA 1
ATOM 1849 C C . GLN A 1 227 ? 6.405 -12.648 -21.547 1.00 79.69 227 GLN A C 1
ATOM 1851 O O . GLN A 1 227 ? 5.877 -13.301 -22.453 1.00 79.69 227 GLN A O 1
ATOM 1856 N N . PRO A 1 228 ? 6.147 -11.338 -21.364 1.00 84.25 228 PRO A N 1
ATOM 1857 C CA . PRO A 1 228 ? 5.288 -10.573 -22.262 1.00 84.25 228 PRO A CA 1
ATOM 1858 C C . PRO A 1 228 ? 5.754 -10.683 -23.718 1.00 84.25 228 PRO A C 1
ATOM 1860 O O . PRO A 1 228 ? 6.942 -10.560 -24.007 1.00 84.25 228 PRO A O 1
ATOM 1863 N N . GLN A 1 229 ? 4.812 -10.903 -24.637 1.00 86.75 229 GLN A N 1
ATOM 1864 C CA . GLN A 1 229 ? 5.085 -11.013 -26.072 1.00 86.75 229 GLN A CA 1
ATOM 1865 C C . GLN A 1 229 ? 4.421 -9.866 -26.828 1.00 86.75 229 GLN A C 1
ATOM 1867 O O . GLN A 1 229 ? 3.230 -9.601 -26.648 1.00 86.75 229 GLN A O 1
ATOM 1872 N N . SER A 1 230 ? 5.196 -9.185 -27.675 1.00 92.06 230 SER A N 1
ATOM 1873 C CA . SER A 1 230 ? 4.685 -8.111 -28.530 1.00 92.06 230 SER A CA 1
ATOM 1874 C C . SER A 1 230 ? 3.954 -8.686 -29.736 1.00 92.06 230 SER A C 1
ATOM 1876 O O . SER A 1 230 ? 4.525 -9.426 -30.541 1.00 92.06 230 SER A O 1
ATOM 1878 N N . TYR A 1 231 ? 2.700 -8.276 -29.912 1.00 92.44 231 TYR A N 1
ATOM 1879 C CA . TYR A 1 231 ? 1.885 -8.633 -31.071 1.00 92.44 231 TYR A CA 1
ATOM 1880 C C . TYR A 1 231 ? 2.001 -7.627 -32.222 1.00 92.44 231 TYR A C 1
ATOM 1882 O O . TYR A 1 231 ? 1.320 -7.762 -33.240 1.00 92.44 231 TYR A O 1
ATOM 1890 N N . PHE A 1 232 ? 2.883 -6.631 -32.100 1.00 94.50 232 PHE A N 1
ATOM 1891 C CA . PHE A 1 232 ? 2.970 -5.527 -33.052 1.00 94.50 232 PHE A CA 1
ATOM 1892 C C . PHE A 1 232 ? 3.286 -5.992 -34.481 1.00 94.50 232 PHE A C 1
ATOM 1894 O O . PHE A 1 232 ? 2.673 -5.533 -35.442 1.00 94.50 232 PHE A O 1
ATOM 1901 N N . LYS A 1 233 ? 4.194 -6.963 -34.641 1.00 92.88 233 LYS A N 1
ATOM 1902 C CA . LYS A 1 233 ? 4.561 -7.497 -35.966 1.00 92.88 233 LYS A CA 1
ATOM 1903 C C . LYS A 1 233 ? 3.387 -8.203 -36.645 1.00 92.88 233 LYS A C 1
ATOM 1905 O O . LYS A 1 233 ? 3.158 -7.996 -37.833 1.00 92.88 233 LYS A O 1
ATOM 1910 N N . TYR A 1 234 ? 2.619 -8.990 -35.892 1.00 93.44 234 TYR A N 1
ATOM 1911 C CA . TYR A 1 234 ? 1.424 -9.656 -36.413 1.00 93.44 234 TYR A CA 1
ATOM 1912 C C . TYR A 1 234 ? 0.351 -8.641 -36.805 1.00 93.44 234 TYR A C 1
ATOM 1914 O O . TYR A 1 234 ? -0.262 -8.779 -37.861 1.00 93.44 234 TYR A O 1
ATOM 1922 N N . PHE A 1 235 ? 0.182 -7.583 -36.006 1.00 93.81 235 PHE A N 1
ATOM 1923 C CA . PHE A 1 235 ? -0.694 -6.467 -36.348 1.00 93.81 235 PHE A CA 1
ATOM 1924 C C . PHE A 1 235 ? -0.294 -5.813 -37.680 1.00 93.81 235 PHE A C 1
ATOM 1926 O O . PHE A 1 235 ? -1.151 -5.635 -38.540 1.00 93.81 235 PHE A O 1
ATOM 1933 N N . LEU A 1 236 ? 0.995 -5.529 -37.901 1.00 95.31 236 LEU A N 1
ATOM 1934 C CA . LEU A 1 236 ? 1.467 -4.956 -39.168 1.00 95.31 236 LEU A CA 1
ATOM 1935 C C . LEU A 1 236 ? 1.233 -5.886 -40.367 1.00 95.31 236 LEU A C 1
ATOM 1937 O O . LEU A 1 236 ? 0.853 -5.412 -41.437 1.00 95.31 236 LEU A O 1
ATOM 1941 N N . ILE A 1 237 ? 1.414 -7.199 -40.197 1.00 96.88 237 ILE A N 1
ATOM 1942 C CA . ILE A 1 237 ? 1.128 -8.186 -41.249 1.00 96.88 237 ILE A CA 1
ATOM 1943 C C . ILE A 1 237 ? -0.364 -8.173 -41.599 1.00 96.88 237 ILE A C 1
ATOM 1945 O O . ILE A 1 237 ? -0.718 -8.071 -42.772 1.00 96.88 237 ILE A O 1
ATOM 1949 N N . LEU A 1 238 ? -1.243 -8.228 -40.594 1.00 96.94 238 LEU A N 1
ATOM 1950 C CA . LEU A 1 238 ? -2.692 -8.173 -40.802 1.00 96.94 238 LEU A CA 1
ATOM 1951 C C . LEU A 1 238 ? -3.124 -6.858 -41.457 1.00 96.94 238 LEU A C 1
ATOM 1953 O O . LEU A 1 238 ? -3.961 -6.868 -42.357 1.00 96.94 238 LEU A O 1
ATOM 1957 N N . LEU A 1 239 ? -2.518 -5.740 -41.055 1.00 96.56 239 LEU A N 1
ATOM 1958 C CA . LEU A 1 239 ? -2.783 -4.427 -41.631 1.00 96.56 239 LEU A CA 1
ATOM 1959 C C . LEU A 1 239 ? -2.377 -4.364 -43.112 1.00 96.56 239 LEU A C 1
ATOM 1961 O O . LEU A 1 239 ? -3.142 -3.876 -43.943 1.00 96.56 239 LEU A O 1
ATOM 1965 N N . ALA A 1 240 ? -1.209 -4.905 -43.468 1.00 97.31 240 ALA A N 1
ATOM 1966 C CA . ALA A 1 240 ? -0.766 -4.984 -44.858 1.00 97.31 240 ALA A CA 1
ATOM 1967 C C . ALA A 1 240 ? -1.703 -5.862 -45.704 1.00 97.31 240 ALA A C 1
ATOM 1969 O O . ALA A 1 240 ? -2.112 -5.461 -46.795 1.00 97.31 240 ALA A O 1
ATOM 1970 N N . LEU A 1 241 ? -2.096 -7.030 -45.182 1.00 97.38 241 LEU A N 1
ATOM 1971 C CA . LEU A 1 241 ? -3.053 -7.925 -45.839 1.00 97.38 241 LEU A CA 1
ATOM 1972 C C . LEU A 1 241 ? -4.414 -7.251 -46.053 1.00 97.38 241 LEU A C 1
ATOM 1974 O O . LEU A 1 241 ? -4.998 -7.393 -47.128 1.00 97.38 241 LEU A O 1
ATOM 1978 N N . TYR A 1 242 ? -4.891 -6.486 -45.068 1.00 96.75 242 TYR A N 1
ATOM 1979 C CA . TYR A 1 242 ? -6.132 -5.721 -45.165 1.00 96.75 242 TYR A CA 1
ATOM 1980 C C . TYR A 1 242 ? -6.091 -4.720 -46.327 1.00 96.75 242 TYR A C 1
ATOM 1982 O O . TYR A 1 242 ? -6.965 -4.759 -47.193 1.00 96.75 242 TYR A O 1
ATOM 1990 N N . PHE A 1 243 ? -5.051 -3.883 -46.409 1.00 96.81 243 PHE A N 1
ATOM 1991 C CA . PHE A 1 243 ? -4.935 -2.886 -47.481 1.00 96.81 243 PHE A CA 1
ATOM 1992 C C . PHE A 1 243 ? -4.743 -3.511 -48.866 1.00 96.81 243 PHE A C 1
ATOM 1994 O O . PHE A 1 243 ? -5.308 -3.023 -49.847 1.00 96.81 243 PHE A O 1
ATOM 2001 N N . ILE A 1 244 ? -3.992 -4.613 -48.965 1.00 96.25 244 ILE A N 1
ATOM 2002 C CA . ILE A 1 244 ? -3.859 -5.367 -50.219 1.00 96.25 244 ILE A CA 1
ATOM 2003 C C . ILE A 1 244 ? -5.229 -5.902 -50.659 1.00 96.25 244 ILE A C 1
ATOM 2005 O O . ILE A 1 244 ? -5.630 -5.711 -51.810 1.00 96.25 244 ILE A O 1
ATOM 2009 N N . GLY A 1 245 ? -5.971 -6.535 -49.747 1.00 95.56 245 GLY A N 1
ATOM 2010 C CA . GLY A 1 245 ? -7.316 -7.039 -50.018 1.00 95.56 245 GLY A CA 1
ATOM 2011 C C . GLY A 1 245 ? -8.280 -5.930 -50.446 1.00 95.56 245 GLY A C 1
ATOM 2012 O O . GLY A 1 245 ? -8.984 -6.073 -51.448 1.00 95.56 245 GLY A O 1
ATOM 2013 N N . GLU A 1 246 ? -8.260 -4.797 -49.743 1.00 95.25 246 GLU A N 1
ATOM 2014 C CA . GLU A 1 246 ? -9.068 -3.618 -50.059 1.00 95.25 246 GLU A CA 1
ATOM 2015 C C . GLU A 1 246 ? -8.760 -3.075 -51.464 1.00 95.25 246 GLU A C 1
ATOM 2017 O O . GLU A 1 246 ? -9.681 -2.814 -52.246 1.00 95.25 246 GLU A O 1
ATOM 2022 N N . TYR A 1 247 ? -7.477 -2.957 -51.819 1.00 94.81 247 TYR A N 1
ATOM 2023 C CA . TYR A 1 247 ? -7.037 -2.500 -53.138 1.00 94.81 247 TYR A CA 1
ATOM 2024 C C . TYR A 1 247 ? -7.592 -3.384 -54.263 1.00 94.81 247 TYR A C 1
ATOM 2026 O O . TYR A 1 247 ? -8.191 -2.884 -55.223 1.00 94.81 247 TYR A O 1
ATOM 2034 N N . PHE A 1 248 ? -7.451 -4.708 -54.141 1.00 94.50 248 PHE A N 1
ATOM 2035 C CA . PHE A 1 248 ? -7.961 -5.636 -55.151 1.00 94.50 248 PHE A CA 1
ATOM 2036 C C . PHE A 1 248 ? -9.490 -5.660 -55.205 1.00 94.50 248 PHE A C 1
ATOM 2038 O O . PHE A 1 248 ? -10.058 -5.763 -56.295 1.00 94.50 248 PHE A O 1
ATOM 2045 N N . TRP A 1 249 ? -10.173 -5.519 -54.068 1.00 91.00 249 TRP A N 1
ATOM 2046 C CA . TRP A 1 249 ? -11.633 -5.470 -54.036 1.00 91.00 249 TRP A CA 1
ATOM 2047 C C . TRP A 1 249 ? -12.185 -4.230 -54.747 1.00 91.00 249 TRP A C 1
ATOM 2049 O O . TRP A 1 249 ? -13.075 -4.354 -55.594 1.00 91.00 249 TRP A O 1
ATOM 2059 N N . LYS A 1 250 ? -11.602 -3.050 -54.494 1.00 91.75 250 LYS A N 1
ATOM 2060 C CA . LYS A 1 250 ? -11.952 -1.807 -55.201 1.00 91.75 250 LYS A CA 1
ATOM 2061 C C . LYS A 1 250 ? -11.684 -1.912 -56.703 1.00 91.75 250 LYS A C 1
ATOM 2063 O O . LYS A 1 250 ? -12.550 -1.555 -57.495 1.00 91.75 250 LYS A O 1
ATOM 2068 N N . LYS A 1 251 ? -10.542 -2.483 -57.101 1.00 90.38 251 LYS A N 1
ATOM 2069 C CA . LYS A 1 251 ? -10.186 -2.699 -58.515 1.00 90.38 251 LYS A CA 1
ATOM 2070 C C . LYS A 1 251 ? -11.142 -3.650 -59.246 1.00 90.38 251 LYS A C 1
ATOM 2072 O O . LYS A 1 251 ? -11.343 -3.507 -60.449 1.00 90.38 251 LYS A O 1
ATOM 2077 N N . ARG A 1 252 ? -11.719 -4.639 -58.549 1.00 87.69 252 ARG A N 1
ATOM 2078 C CA . ARG A 1 252 ? -12.757 -5.516 -59.121 1.00 87.69 252 ARG A CA 1
ATOM 2079 C C . ARG A 1 252 ? -14.086 -4.780 -59.276 1.00 87.69 252 ARG A C 1
ATOM 2081 O O . ARG A 1 252 ? -14.696 -4.904 -60.327 1.00 87.69 252 ARG A O 1
ATOM 2088 N N . LYS A 1 253 ? -14.496 -3.984 -58.281 1.00 83.25 253 LYS A N 1
ATOM 2089 C CA . LYS A 1 253 ? -15.720 -3.168 -58.357 1.00 83.25 253 LYS A CA 1
ATOM 2090 C C . LYS A 1 253 ? -15.656 -2.067 -59.413 1.00 83.25 253 LYS A C 1
ATOM 2092 O O . LYS A 1 253 ? -16.677 -1.761 -59.992 1.00 83.25 253 LYS A O 1
ATOM 2097 N N . SER A 1 254 ? -14.487 -1.491 -59.687 1.00 76.50 254 SER A N 1
ATOM 2098 C CA . SER A 1 254 ? -14.335 -0.486 -60.750 1.00 76.50 254 SER A CA 1
ATOM 2099 C C . SER A 1 254 ? -14.326 -1.076 -62.166 1.00 76.50 254 SER A C 1
ATOM 2101 O O . SER A 1 254 ? -14.283 -0.326 -63.134 1.00 76.50 254 SER A O 1
ATOM 2103 N N . LYS A 1 255 ? -14.245 -2.407 -62.294 1.00 66.31 255 LYS A N 1
ATOM 2104 C CA . LYS A 1 255 ? -14.274 -3.137 -63.571 1.00 66.31 255 LYS A CA 1
ATOM 2105 C C . LYS A 1 255 ? -15.622 -3.826 -63.838 1.00 66.31 255 LYS A C 1
ATOM 2107 O O . LYS A 1 255 ? -15.756 -4.431 -64.898 1.00 66.31 255 LYS A O 1
ATOM 2112 N N . ALA A 1 256 ? -16.547 -3.784 -62.881 1.00 57.53 256 ALA A N 1
ATOM 2113 C CA . ALA A 1 256 ? -17.926 -4.255 -62.999 1.00 57.53 256 ALA A CA 1
ATOM 2114 C C . ALA A 1 256 ? -18.845 -3.048 -63.201 1.00 57.53 256 ALA A C 1
ATOM 2116 O O . ALA A 1 256 ? -19.845 -3.207 -63.927 1.00 57.53 256 ALA A O 1
#

Sequence (256 aa):
MLFTMESKMYDNTVVQKFLTDNKVNLTEISRSGTFVTVSLSNNFTQELFDKLNLKSATNSINVNLTLQKYNQLKQDPNVLTLKQYYNAPSNEVFPKNQNLNWSIDNYGPIYIPKAGVTVALTPKSLPFYKKIISEYEGPNKVNVIGNEVYINDKKALTYTFKQDYFWMMGDNRHNSLDARYFGYTPEDHIVGKPVFIWMSIEGINDGFKNWSIRWDRLFTTVSGEGQPQSYFKYFLILLALYFIGEYFWKKRKSKA